Protein AF-A0A388QRW0-F1 (afdb_monomer)

Structure (mmCIF, N/CA/C/O backbone):
data_AF-A0A388QRW0-F1
#
_entry.id   AF-A0A388QRW0-F1
#
loop_
_atom_site.group_PDB
_atom_site.id
_atom_site.type_symbol
_atom_site.label_atom_id
_atom_site.label_alt_id
_atom_site.label_comp_id
_atom_site.label_asym_id
_atom_site.label_entity_id
_atom_site.label_seq_id
_atom_site.pdbx_PDB_ins_code
_atom_site.Cartn_x
_atom_site.Cartn_y
_atom_site.Cartn_z
_atom_site.occupancy
_atom_site.B_iso_or_equiv
_atom_site.auth_seq_id
_atom_site.auth_comp_id
_atom_site.auth_asym_id
_atom_site.auth_atom_id
_atom_site.pdbx_PDB_model_num
ATOM 1 N N . MET A 1 1 ? 39.003 22.926 -16.142 1.00 49.00 1 MET A N 1
ATOM 2 C CA . MET A 1 1 ? 38.381 21.720 -15.544 1.00 49.00 1 MET A CA 1
ATOM 3 C C . MET A 1 1 ? 37.553 22.018 -14.289 1.00 49.00 1 MET A C 1
ATOM 5 O O . MET A 1 1 ? 36.362 21.771 -14.342 1.00 49.00 1 MET A O 1
ATOM 9 N N . ARG A 1 2 ? 38.076 22.636 -13.212 1.00 42.91 2 ARG A N 1
ATOM 10 C CA . ARG A 1 2 ? 37.280 22.971 -11.997 1.00 42.91 2 ARG A CA 1
ATOM 11 C C . ARG A 1 2 ? 35.995 23.788 -12.247 1.00 42.91 2 ARG A C 1
ATOM 13 O O . ARG A 1 2 ? 34.966 23.466 -11.673 1.00 42.91 2 ARG A O 1
ATOM 20 N N . ARG A 1 3 ? 36.021 24.792 -13.137 1.00 41.53 3 ARG A N 1
ATOM 21 C CA . ARG A 1 3 ? 34.840 25.625 -13.466 1.00 41.53 3 ARG A CA 1
ATOM 22 C C . ARG A 1 3 ? 33.711 24.873 -14.195 1.00 41.53 3 ARG A C 1
ATOM 24 O O . ARG A 1 3 ? 32.561 25.237 -14.011 1.00 41.53 3 ARG A O 1
ATOM 31 N N . LEU A 1 4 ? 34.034 23.815 -14.949 1.00 40.72 4 LEU A N 1
ATOM 32 C CA . LEU A 1 4 ? 33.054 22.973 -15.654 1.00 40.72 4 LEU A CA 1
ATOM 33 C C . LEU A 1 4 ? 32.311 22.022 -14.702 1.00 40.72 4 LEU A C 1
ATOM 35 O O . LEU A 1 4 ? 31.132 21.749 -14.900 1.00 40.72 4 LEU A O 1
ATOM 39 N N . TYR A 1 5 ? 32.972 21.568 -13.631 1.00 40.47 5 TYR A N 1
ATOM 40 C CA . TYR A 1 5 ? 32.323 20.772 -12.588 1.00 40.47 5 TYR A CA 1
ATOM 41 C C . TYR A 1 5 ? 31.326 21.611 -11.778 1.00 40.47 5 TYR A C 1
ATOM 43 O O . TYR A 1 5 ? 30.196 21.180 -11.591 1.00 40.47 5 TYR A O 1
ATOM 51 N N . PHE A 1 6 ? 31.685 22.834 -11.366 1.00 44.69 6 PHE A N 1
ATOM 52 C CA . PHE A 1 6 ? 30.754 23.712 -10.640 1.00 44.69 6 PHE A CA 1
ATOM 53 C C . PHE A 1 6 ? 29.518 24.094 -11.470 1.00 44.69 6 PHE A C 1
ATOM 55 O O . PHE A 1 6 ? 28.422 24.150 -10.921 1.00 44.69 6 PHE A O 1
ATOM 62 N N . SER A 1 7 ? 29.662 24.293 -12.785 1.00 52.84 7 SER A N 1
ATOM 63 C CA . SER A 1 7 ? 28.519 24.554 -13.669 1.00 52.84 7 SER A CA 1
ATOM 64 C C . SER A 1 7 ? 27.641 23.321 -13.898 1.00 52.84 7 SER A C 1
ATOM 66 O O . SER A 1 7 ? 26.426 23.462 -13.969 1.00 52.84 7 SER A O 1
ATOM 68 N N . ALA A 1 8 ? 28.223 22.117 -13.974 1.00 51.38 8 ALA A N 1
ATOM 69 C CA . ALA A 1 8 ? 27.465 20.873 -14.135 1.00 51.38 8 ALA A CA 1
ATOM 70 C C . ALA A 1 8 ? 26.681 20.505 -12.864 1.00 51.38 8 ALA A C 1
ATOM 72 O O . ALA A 1 8 ? 25.503 20.172 -12.947 1.00 51.38 8 ALA A O 1
ATOM 73 N N . TRP A 1 9 ? 27.297 20.643 -11.684 1.00 49.28 9 TRP A N 1
ATOM 74 C CA . TRP A 1 9 ? 26.612 20.453 -10.401 1.00 49.28 9 TRP A CA 1
ATOM 75 C C . TRP A 1 9 ? 25.561 21.537 -10.147 1.00 49.28 9 TRP A C 1
ATOM 77 O O . TRP A 1 9 ? 24.469 21.221 -9.688 1.00 49.28 9 TRP A O 1
ATOM 87 N N . GLY A 1 10 ? 25.850 22.793 -10.505 1.00 56.34 10 GLY A N 1
ATOM 88 C CA . GLY A 1 10 ? 24.880 23.886 -10.439 1.00 56.34 10 GLY A CA 1
ATOM 89 C C . GLY A 1 10 ? 23.667 23.643 -11.338 1.00 56.34 10 GLY A C 1
ATOM 90 O O . GLY A 1 10 ? 22.543 23.787 -10.875 1.00 56.34 10 GLY A O 1
ATOM 91 N N . ALA A 1 11 ? 23.876 23.202 -12.582 1.00 57.00 11 ALA A N 1
ATOM 92 C CA . ALA A 1 11 ? 22.796 22.869 -13.511 1.00 57.00 11 ALA A CA 1
ATOM 93 C C . ALA A 1 11 ? 22.002 21.626 -13.077 1.00 57.00 11 ALA A C 1
ATOM 95 O O . ALA A 1 11 ? 20.780 21.630 -13.182 1.00 57.00 11 ALA A O 1
ATOM 96 N N . ALA A 1 12 ? 22.664 20.595 -12.542 1.00 56.94 12 ALA A N 1
ATOM 97 C CA . ALA A 1 12 ? 21.998 19.412 -12.000 1.00 56.94 12 ALA A CA 1
ATOM 98 C C . ALA A 1 12 ? 21.152 19.749 -10.761 1.00 56.94 12 ALA A C 1
ATOM 100 O O . ALA A 1 12 ? 20.010 19.314 -10.664 1.00 56.94 12 ALA A O 1
ATOM 101 N N . LEU A 1 13 ? 21.668 20.577 -9.847 1.00 62.38 13 LEU A N 1
ATOM 102 C CA . LEU A 1 13 ? 20.916 21.054 -8.684 1.00 62.38 13 LEU A CA 1
ATOM 103 C C . LEU A 1 13 ? 19.752 21.959 -9.091 1.00 62.38 13 LEU A C 1
ATOM 105 O O . LEU A 1 13 ? 18.672 21.828 -8.524 1.00 62.38 13 LEU A O 1
ATOM 109 N N . LEU A 1 14 ? 19.935 22.828 -10.091 1.00 53.97 14 LEU A N 1
ATOM 110 C CA . LEU A 1 14 ? 18.850 23.649 -10.630 1.00 53.97 14 LEU A CA 1
ATOM 111 C C . LEU A 1 14 ? 17.787 22.786 -11.320 1.00 53.97 14 LEU A C 1
ATOM 113 O O . LEU A 1 14 ? 16.604 23.040 -11.149 1.00 53.97 14 LEU A O 1
ATOM 117 N N . ALA A 1 15 ? 18.189 21.748 -12.057 1.00 57.22 15 ALA A N 1
ATOM 118 C CA . ALA A 1 15 ? 17.275 20.821 -12.717 1.00 57.22 15 ALA A CA 1
ATOM 119 C C . ALA A 1 15 ? 16.492 19.978 -11.703 1.00 57.22 15 ALA A C 1
ATOM 121 O O . ALA A 1 15 ? 15.280 19.849 -11.841 1.00 57.22 15 ALA A O 1
ATOM 122 N N . VAL A 1 16 ? 17.145 19.474 -10.650 1.00 60.38 16 VAL A N 1
ATOM 123 C CA . VAL A 1 16 ? 16.480 18.785 -9.530 1.00 60.38 16 VAL A CA 1
ATOM 124 C C . VAL A 1 16 ? 15.542 19.742 -8.792 1.00 60.38 16 VAL A C 1
ATOM 126 O O . VAL A 1 16 ? 14.400 19.386 -8.520 1.00 60.38 16 VAL A O 1
ATOM 129 N N . ALA A 1 17 ? 15.975 20.976 -8.524 1.00 57.72 17 ALA A N 1
ATOM 130 C CA . ALA A 1 17 ? 15.139 21.988 -7.887 1.00 57.72 17 ALA A CA 1
ATOM 131 C C . ALA A 1 17 ? 13.925 22.357 -8.756 1.00 57.72 17 ALA A C 1
ATOM 133 O O . ALA A 1 17 ? 12.811 22.367 -8.249 1.00 57.72 17 ALA A O 1
ATOM 134 N N . CYS A 1 18 ? 14.094 22.582 -10.062 1.00 54.00 18 CYS A N 1
ATOM 135 C CA . CYS A 1 18 ? 12.995 22.847 -10.995 1.00 54.00 18 CYS A CA 1
ATOM 136 C C . CYS A 1 18 ? 12.051 21.645 -11.139 1.00 54.00 18 CYS A C 1
ATOM 138 O O . CYS A 1 18 ? 10.836 21.832 -11.131 1.00 54.00 18 CYS A O 1
ATOM 140 N N . PHE A 1 19 ? 12.587 20.422 -11.211 1.00 57.78 19 PHE A N 1
ATOM 141 C CA . PHE A 1 19 ? 11.799 19.187 -11.251 1.00 57.78 19 PHE A CA 1
ATOM 142 C C . PHE A 1 19 ? 10.951 19.013 -9.981 1.00 57.78 19 PHE A C 1
ATOM 144 O O . PHE A 1 19 ? 9.794 18.605 -10.053 1.00 57.78 19 PHE A O 1
ATOM 151 N N . CYS A 1 20 ? 11.490 19.394 -8.821 1.00 59.12 20 CYS A N 1
ATOM 152 C CA . CYS A 1 20 ? 10.761 19.384 -7.556 1.00 59.12 20 CYS A CA 1
ATOM 153 C C . CYS A 1 20 ? 9.783 20.565 -7.394 1.00 59.12 20 CYS A C 1
ATOM 155 O O . CYS A 1 20 ? 8.763 20.392 -6.734 1.00 59.12 20 CYS A O 1
ATOM 157 N N . TYR A 1 21 ? 10.072 21.740 -7.970 1.00 53.03 21 TYR A N 1
ATOM 158 C CA . TYR A 1 21 ? 9.328 22.988 -7.726 1.00 53.03 21 TYR A CA 1
ATOM 159 C C . TYR A 1 21 ? 8.172 23.241 -8.712 1.00 53.03 21 TYR A C 1
ATOM 161 O O . TYR A 1 21 ? 7.218 23.925 -8.359 1.00 53.03 21 TYR A O 1
ATOM 169 N N . VAL A 1 22 ? 8.224 22.698 -9.935 1.00 56.53 22 VAL A N 1
ATOM 170 C CA . VAL A 1 22 ? 7.230 22.977 -11.003 1.00 56.53 22 VAL A CA 1
ATOM 171 C C . VAL A 1 22 ? 6.220 21.831 -11.189 1.00 56.53 22 VAL A C 1
ATOM 173 O O . VAL A 1 22 ? 5.381 21.860 -12.088 1.00 56.53 22 VAL A O 1
ATOM 176 N N . ARG A 1 23 ? 6.261 20.794 -10.347 1.00 74.38 23 ARG A N 1
ATOM 177 C CA . ARG A 1 23 ? 5.391 19.624 -10.519 1.00 74.38 23 ARG A CA 1
ATOM 178 C C . ARG A 1 23 ? 4.002 19.823 -9.892 1.00 74.38 23 ARG A C 1
ATOM 180 O O . ARG A 1 23 ? 3.907 20.372 -8.793 1.00 74.38 23 ARG A O 1
ATOM 187 N N . PRO A 1 24 ? 2.927 19.338 -10.539 1.00 78.31 24 PRO A N 1
ATOM 188 C CA . PRO A 1 24 ? 1.610 19.290 -9.917 1.00 78.31 24 PRO A CA 1
ATOM 189 C C . PRO A 1 24 ? 1.616 18.346 -8.706 1.00 78.31 24 PRO A C 1
ATOM 191 O O . PRO A 1 24 ? 2.367 17.367 -8.668 1.00 78.31 24 PRO A O 1
ATOM 194 N N . ALA A 1 25 ? 0.764 18.641 -7.720 1.00 84.56 25 ALA A N 1
ATOM 195 C CA . ALA A 1 25 ? 0.546 17.759 -6.579 1.00 84.56 25 ALA A CA 1
ATOM 196 C C . ALA A 1 25 ? 0.061 16.383 -7.059 1.00 84.56 25 ALA A C 1
ATOM 198 O O . ALA A 1 25 ? -0.777 16.287 -7.958 1.00 84.56 25 ALA A O 1
ATOM 199 N N . THR A 1 26 ? 0.585 15.320 -6.449 1.00 93.62 26 THR A N 1
ATOM 200 C CA . THR A 1 26 ? 0.200 13.933 -6.764 1.00 93.62 26 THR A CA 1
ATOM 201 C C . THR A 1 26 ? -0.723 13.329 -5.707 1.00 93.62 26 THR A C 1
ATOM 203 O O . THR A 1 26 ? -1.172 12.194 -5.850 1.00 93.62 26 THR A O 1
ATOM 206 N N . THR A 1 27 ? -1.020 14.112 -4.670 1.00 95.81 27 THR A N 1
ATOM 207 C CA . THR A 1 27 ? -1.884 13.796 -3.539 1.00 95.81 27 THR A CA 1
ATOM 208 C C . THR A 1 27 ? -2.751 15.011 -3.246 1.00 95.81 27 THR A C 1
ATOM 210 O O . THR A 1 27 ? -2.246 16.086 -2.919 1.00 95.81 27 THR A O 1
ATOM 213 N N . PHE A 1 28 ? -4.062 14.844 -3.358 1.00 96.00 28 PHE A N 1
ATOM 214 C CA . PHE A 1 28 ? -5.049 15.894 -3.147 1.00 96.00 28 PHE A CA 1
ATOM 215 C C . PHE A 1 28 ? -5.679 15.724 -1.774 1.00 96.00 28 PHE A C 1
ATOM 217 O O . PHE A 1 28 ? -6.225 14.666 -1.468 1.00 96.00 28 PHE A O 1
ATOM 224 N N . ARG A 1 29 ? -5.597 16.762 -0.944 1.00 95.12 29 ARG A N 1
ATOM 225 C CA . ARG A 1 29 ? -6.105 16.756 0.432 1.00 95.12 29 ARG A CA 1
ATOM 226 C C . ARG A 1 29 ? -7.343 17.650 0.553 1.00 95.12 29 ARG A C 1
ATOM 228 O O . ARG A 1 29 ? -7.467 18.599 -0.227 1.00 95.12 29 ARG A O 1
ATOM 235 N N . PRO A 1 30 ? -8.234 17.399 1.527 1.00 93.12 30 PRO A N 1
ATOM 236 C CA . PRO A 1 30 ? -9.210 18.390 1.960 1.00 93.12 30 PRO A CA 1
ATOM 237 C C . PRO A 1 30 ? -8.538 19.693 2.420 1.00 93.12 30 PRO A C 1
ATOM 239 O O . PRO A 1 30 ? -7.335 19.738 2.674 1.00 93.12 30 PRO A O 1
ATOM 242 N N . ALA A 1 31 ? -9.333 20.757 2.555 1.00 91.12 31 ALA A N 1
ATOM 243 C CA . ALA A 1 31 ? -8.846 22.043 3.059 1.00 91.12 31 ALA A CA 1
ATOM 244 C C . ALA A 1 31 ? -8.378 21.965 4.525 1.00 91.12 31 ALA A C 1
ATOM 246 O O . ALA A 1 31 ? -7.469 22.687 4.930 1.00 91.12 31 ALA A O 1
ATOM 247 N N . GLU A 1 32 ? -9.003 21.096 5.319 1.00 92.44 32 GLU A N 1
ATOM 248 C CA . GLU A 1 32 ? -8.612 20.846 6.701 1.00 92.44 32 GLU A CA 1
ATOM 249 C C . GLU A 1 32 ? -7.358 19.966 6.766 1.00 92.44 32 GLU A C 1
ATOM 251 O O . GLU A 1 32 ? -7.261 18.947 6.086 1.00 92.44 32 GLU A O 1
ATOM 256 N N . ARG A 1 33 ? -6.394 20.360 7.609 1.00 91.75 33 ARG A N 1
ATOM 257 C CA . ARG A 1 33 ? -5.100 19.671 7.750 1.00 91.75 33 ARG A CA 1
ATOM 258 C C . ARG A 1 33 ? -5.226 18.274 8.368 1.00 91.75 33 ARG A C 1
ATOM 260 O O . ARG A 1 33 ? -4.482 17.380 7.981 1.00 91.75 33 ARG A O 1
ATOM 267 N N . ALA A 1 34 ? -6.144 18.113 9.316 1.00 94.88 34 ALA A N 1
ATOM 268 C CA . ALA A 1 34 ? -6.423 16.870 10.028 1.00 94.88 34 ALA A CA 1
ATOM 269 C C . ALA A 1 34 ? -7.942 16.617 9.995 1.00 94.88 34 ALA A C 1
ATOM 271 O O . ALA A 1 34 ? -8.627 16.901 10.974 1.00 94.88 34 ALA A O 1
ATOM 272 N N . PRO A 1 35 ? -8.490 16.165 8.852 1.00 95.69 35 PRO A N 1
ATOM 273 C CA . PRO A 1 35 ? -9.934 16.127 8.626 1.00 95.69 35 PRO A CA 1
ATOM 274 C C . PRO A 1 35 ? -10.677 15.084 9.476 1.00 95.69 35 PRO A C 1
ATOM 276 O O . PRO A 1 35 ? -11.902 15.151 9.586 1.00 95.69 35 PRO A O 1
ATOM 279 N N . VAL A 1 36 ? -9.988 14.085 10.048 1.00 96.19 36 VAL A N 1
ATOM 280 C CA . VAL A 1 36 ? -10.651 13.065 10.878 1.00 96.19 36 VAL A CA 1
ATOM 281 C C . VAL A 1 36 ? -11.129 13.685 12.195 1.00 96.19 36 VAL A C 1
ATOM 283 O O . VAL A 1 36 ? -10.308 14.234 12.935 1.00 96.19 36 VAL A O 1
ATOM 286 N N . PRO A 1 37 ? -12.424 13.552 12.544 1.00 94.44 37 PRO A N 1
ATOM 287 C CA . PRO A 1 37 ? -12.963 14.103 13.781 1.00 94.44 37 PRO A CA 1
ATOM 288 C C . PRO A 1 37 ? -12.225 13.601 15.026 1.00 94.44 37 PRO A C 1
ATOM 290 O O . PRO A 1 37 ? -12.060 12.396 15.217 1.00 94.44 37 PRO A O 1
ATOM 293 N N . ALA A 1 38 ? -11.878 14.511 15.942 1.00 91.81 38 ALA A N 1
ATOM 294 C CA . ALA A 1 38 ? -11.182 14.174 17.190 1.00 91.81 38 ALA A CA 1
ATOM 295 C C . ALA A 1 38 ? -11.922 13.120 18.039 1.00 91.81 38 ALA A C 1
ATOM 297 O O . ALA A 1 38 ? -11.294 12.277 18.678 1.00 91.81 38 ALA A O 1
ATOM 298 N N . ALA A 1 39 ? -13.261 13.115 17.997 1.00 92.12 39 ALA A N 1
ATOM 299 C CA . ALA A 1 39 ? -14.092 12.121 18.679 1.00 92.12 39 ALA A CA 1
ATOM 300 C C . ALA A 1 39 ? -13.857 10.683 18.180 1.00 92.12 39 ALA A C 1
ATOM 302 O O . ALA A 1 39 ? -14.114 9.731 18.914 1.00 92.12 39 ALA A O 1
ATOM 303 N N . TRP A 1 40 ? -13.366 10.511 16.949 1.00 94.69 40 TRP A N 1
ATOM 304 C CA . TRP A 1 40 ? -13.029 9.198 16.405 1.00 94.69 40 TRP A CA 1
ATOM 305 C C . TRP A 1 40 ? -11.623 8.748 16.814 1.00 94.69 40 TRP A C 1
ATOM 307 O O . TRP A 1 40 ? -11.340 7.559 16.766 1.00 94.69 40 TRP A O 1
ATOM 317 N N . LEU A 1 41 ? -10.738 9.655 17.238 1.00 91.94 41 LEU A N 1
ATOM 318 C CA . LEU A 1 41 ? -9.346 9.323 17.562 1.00 91.94 41 LEU A CA 1
ATOM 319 C C . LEU A 1 41 ? -9.189 8.718 18.969 1.00 91.94 41 LEU A C 1
ATOM 321 O O . LEU A 1 41 ? -8.293 7.898 19.176 1.00 91.94 41 LEU A O 1
ATOM 325 N N . HIS A 1 42 ? -10.076 9.076 19.909 1.00 83.00 42 HIS A N 1
ATOM 326 C CA . HIS A 1 42 ? -10.018 8.672 21.324 1.00 83.00 42 HIS A CA 1
ATOM 327 C C . HIS A 1 42 ? -11.381 8.220 21.879 1.00 83.00 42 HIS A C 1
ATOM 329 O O . HIS A 1 42 ? -12.021 8.950 22.642 1.00 83.00 42 HIS A O 1
ATOM 335 N N . PRO A 1 43 ? -11.861 7.018 21.531 1.00 74.25 43 PRO A N 1
ATOM 336 C CA . PRO A 1 43 ? -13.098 6.491 22.096 1.00 74.25 43 PRO A CA 1
ATOM 337 C C . PRO A 1 43 ? -12.924 6.118 23.579 1.00 74.25 43 PRO A C 1
ATOM 339 O O . PRO A 1 43 ? -11.929 5.517 23.981 1.00 74.25 43 PRO A O 1
ATOM 342 N N . ALA A 1 44 ? -13.922 6.440 24.402 1.00 62.44 44 ALA A N 1
ATOM 343 C CA . ALA A 1 44 ? -13.907 6.201 25.844 1.00 62.44 44 ALA A CA 1
ATOM 344 C C . ALA A 1 44 ? -14.242 4.734 26.187 1.00 62.44 44 ALA A C 1
ATOM 346 O O . ALA A 1 44 ? -15.408 4.412 26.407 1.00 62.44 44 ALA A O 1
ATOM 347 N N . ALA A 1 45 ? -13.262 3.821 26.216 1.00 64.12 45 ALA A N 1
ATOM 348 C CA . ALA A 1 45 ? -13.473 2.466 26.745 1.00 64.12 45 ALA A CA 1
ATOM 349 C C . ALA A 1 45 ? -12.184 1.693 27.063 1.00 64.12 45 ALA A C 1
ATOM 351 O O . ALA A 1 45 ? -11.143 1.907 26.449 1.00 64.12 45 ALA A O 1
ATOM 352 N N . THR A 1 46 ? -12.304 0.722 27.973 1.00 69.88 46 THR A N 1
ATOM 353 C CA . THR A 1 46 ? -11.325 -0.349 28.215 1.00 69.88 46 THR A CA 1
ATOM 354 C C . THR A 1 46 ? -11.452 -1.444 27.153 1.00 69.88 46 THR A C 1
ATOM 356 O O . THR A 1 46 ? -12.566 -1.915 26.915 1.00 69.88 46 THR A O 1
ATOM 359 N N . GLY A 1 47 ? -10.337 -1.852 26.540 1.00 79.62 47 GLY A N 1
ATOM 360 C CA . GLY A 1 47 ? -10.310 -2.907 25.520 1.0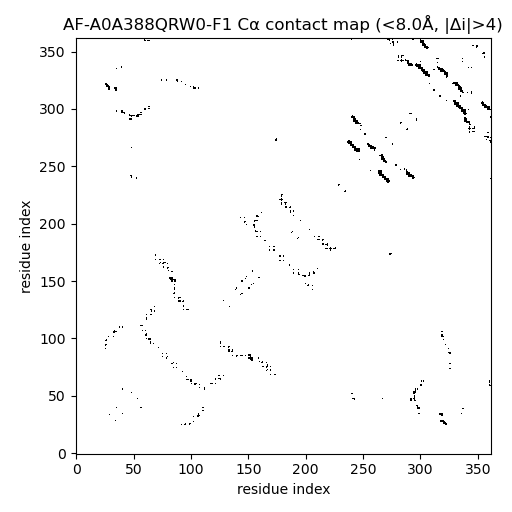0 79.62 47 GLY A CA 1
ATOM 361 C C . GLY A 1 47 ? -10.453 -4.327 26.086 1.00 79.62 47 GLY A C 1
ATOM 362 O O . GLY A 1 47 ? -10.070 -4.591 27.227 1.00 79.62 47 GLY A O 1
ATOM 363 N N . LEU A 1 48 ? -10.994 -5.243 25.281 1.00 90.25 48 LEU A N 1
ATOM 364 C CA . LEU A 1 48 ? -11.111 -6.684 25.567 1.00 90.25 48 LEU A CA 1
ATOM 365 C C . LEU A 1 48 ? -9.942 -7.507 25.003 1.00 90.25 48 LEU A C 1
ATOM 367 O O . LEU A 1 48 ? -9.778 -8.680 25.349 1.00 90.25 48 LEU A O 1
ATOM 371 N N . THR A 1 49 ? -9.164 -6.901 24.112 1.00 93.12 49 THR A N 1
ATOM 372 C CA . THR A 1 49 ? -8.012 -7.517 23.451 1.00 93.12 49 THR A CA 1
ATOM 373 C C . THR A 1 49 ? -6.858 -7.764 24.447 1.00 93.12 49 THR A C 1
ATOM 375 O O . THR A 1 49 ? -6.521 -6.849 25.201 1.00 93.12 49 THR A O 1
ATOM 378 N N . PRO A 1 50 ? -6.215 -8.953 24.456 1.00 92.62 50 PRO A N 1
ATOM 379 C CA . PRO A 1 50 ? -5.011 -9.221 25.251 1.00 92.62 50 PRO A CA 1
ATOM 380 C C . PRO A 1 50 ? -3.874 -8.241 24.945 1.00 92.62 50 PRO A C 1
ATOM 382 O O . PRO A 1 50 ? -3.676 -7.862 23.790 1.00 92.62 50 PRO A O 1
ATOM 385 N N . ALA A 1 51 ? -3.115 -7.850 25.972 1.00 91.19 51 ALA A N 1
ATOM 386 C CA . ALA A 1 51 ? -2.134 -6.764 25.898 1.00 91.19 51 ALA A CA 1
ATOM 387 C C . ALA A 1 51 ? -1.054 -6.987 24.824 1.00 91.19 51 ALA A C 1
ATOM 389 O O . ALA A 1 51 ? -0.649 -6.043 24.156 1.00 91.19 51 ALA A O 1
ATOM 390 N N . GLU A 1 52 ? -0.634 -8.233 24.617 1.00 90.88 52 GLU A N 1
ATOM 391 C CA . GLU A 1 52 ? 0.350 -8.647 23.615 1.00 90.88 52 GLU A CA 1
ATOM 392 C C . GLU A 1 52 ? -0.134 -8.500 22.162 1.00 90.88 52 GLU A C 1
ATOM 394 O O . GLU A 1 52 ? 0.682 -8.477 21.241 1.00 90.88 52 GLU A O 1
ATOM 399 N N . HIS A 1 53 ? -1.448 -8.380 21.952 1.00 91.75 53 HIS A N 1
ATOM 400 C CA . HIS A 1 53 ? -2.046 -8.124 20.645 1.00 91.75 53 HIS A CA 1
ATOM 401 C C . HIS A 1 53 ? -2.457 -6.661 20.457 1.00 91.75 53 HIS A C 1
ATOM 403 O O . HIS A 1 53 ? -2.764 -6.287 19.330 1.00 91.75 53 HIS A O 1
ATOM 409 N N . VAL A 1 54 ? -2.447 -5.828 21.503 1.00 92.38 54 VAL A N 1
ATOM 410 C CA . VAL A 1 54 ? -2.775 -4.399 21.388 1.00 92.38 54 VAL A CA 1
ATOM 411 C C . VAL A 1 54 ? -1.647 -3.663 20.666 1.00 92.38 54 VAL A C 1
ATOM 413 O O . VAL A 1 54 ? -0.474 -3.817 20.998 1.00 92.38 54 VAL A O 1
ATOM 416 N N . ARG A 1 55 ? -2.002 -2.811 19.705 1.00 91.06 55 ARG A N 1
ATOM 417 C CA . ARG A 1 55 ? -1.067 -1.861 19.083 1.00 91.06 55 ARG A CA 1
ATOM 418 C C . ARG A 1 55 ? -1.608 -0.448 19.202 1.00 91.06 55 ARG A C 1
ATOM 420 O O . ARG A 1 55 ? -2.775 -0.230 19.530 1.00 91.06 55 ARG A O 1
ATOM 427 N N . THR A 1 56 ? -0.740 0.515 18.945 1.00 91.88 56 THR A N 1
ATOM 428 C CA . THR A 1 56 ? -1.071 1.924 19.090 1.00 91.88 56 THR A CA 1
ATOM 429 C C . THR A 1 56 ? -1.973 2.402 17.937 1.00 91.88 56 THR A C 1
ATOM 431 O O . THR A 1 56 ? -1.780 1.990 16.794 1.00 91.88 56 THR A O 1
ATOM 434 N N . PRO A 1 57 ? -2.974 3.259 18.208 1.00 92.69 57 PRO A N 1
ATOM 435 C CA . PRO A 1 57 ? -3.976 3.680 17.219 1.00 92.69 57 PRO A CA 1
ATOM 436 C C . PRO A 1 57 ? -3.415 4.512 16.058 1.00 92.69 57 PRO A C 1
ATOM 438 O O . PRO A 1 57 ? -4.048 4.598 15.011 1.00 92.69 57 PRO A O 1
ATOM 441 N N . ASP A 1 58 ? -2.242 5.128 16.214 1.00 94.12 58 ASP A N 1
ATOM 442 C CA . ASP A 1 58 ? -1.548 5.849 15.143 1.00 94.12 58 ASP A CA 1
ATOM 443 C C . ASP A 1 58 ? -1.063 4.921 14.023 1.00 94.12 58 ASP A C 1
ATOM 445 O O . ASP A 1 58 ? -0.918 5.376 12.884 1.00 94.12 58 ASP A O 1
ATOM 449 N N . GLN A 1 59 ? -0.848 3.632 14.320 1.00 94.12 59 GLN A N 1
ATOM 450 C CA . GLN A 1 59 ? -0.336 2.679 13.338 1.00 94.12 59 GLN A CA 1
ATOM 451 C C . GLN A 1 59 ? -1.275 2.569 12.132 1.00 94.12 59 GLN A C 1
ATOM 453 O O . GLN A 1 59 ? -0.776 2.607 11.016 1.00 94.12 59 GLN A O 1
ATOM 458 N N . THR A 1 60 ? -2.607 2.653 12.298 1.00 96.12 60 THR A N 1
ATOM 459 C CA . THR A 1 60 ? -3.538 2.525 11.154 1.00 96.12 60 THR A CA 1
ATOM 460 C C . THR A 1 60 ? -3.254 3.570 10.069 1.00 96.12 60 THR A C 1
ATOM 462 O O . THR A 1 60 ? -3.407 3.318 8.874 1.00 96.12 60 THR A O 1
ATOM 465 N N . TYR A 1 61 ? -2.775 4.747 10.484 1.00 97.12 61 TYR A N 1
ATOM 466 C CA . TYR A 1 61 ? -2.374 5.830 9.598 1.00 97.12 61 TYR A CA 1
ATOM 467 C C . TYR A 1 61 ? -0.946 5.647 9.076 1.00 97.12 61 TYR A C 1
ATOM 469 O O . TYR A 1 61 ? -0.694 5.864 7.893 1.00 97.12 61 TYR A O 1
ATOM 477 N N . LEU A 1 62 ? -0.010 5.248 9.940 1.00 95.19 62 LEU A N 1
ATOM 478 C CA . LEU A 1 62 ? 1.402 5.043 9.600 1.00 95.19 62 LEU A CA 1
ATOM 479 C C . LEU A 1 62 ? 1.638 3.814 8.704 1.00 95.19 62 LEU A C 1
ATOM 481 O O . LEU A 1 62 ? 2.577 3.802 7.908 1.00 95.19 62 LEU A O 1
ATOM 485 N N . THR A 1 63 ? 0.765 2.814 8.752 1.00 93.62 63 THR A N 1
ATOM 486 C CA . THR A 1 63 ? 0.827 1.631 7.893 1.00 93.62 63 THR A CA 1
ATOM 487 C C . THR A 1 63 ? 0.465 1.966 6.440 1.00 93.62 63 THR A C 1
ATOM 489 O O . THR A 1 63 ? 0.953 1.296 5.536 1.00 93.62 63 THR A O 1
ATOM 492 N N . TYR A 1 64 ? -0.287 3.042 6.154 1.00 95.56 64 TYR A N 1
ATOM 493 C CA . TYR A 1 64 ? -0.533 3.474 4.765 1.00 95.56 64 TYR A CA 1
ATOM 494 C C . TYR A 1 64 ? 0.755 3.784 3.987 1.00 95.56 64 TYR A C 1
ATOM 496 O O . TYR A 1 64 ? 0.976 3.163 2.944 1.00 95.56 64 TYR A O 1
ATOM 504 N N . PRO A 1 65 ? 1.618 4.724 4.429 1.00 93.81 65 PRO A N 1
ATOM 505 C CA . PRO A 1 65 ? 2.845 5.023 3.701 1.00 93.81 65 PRO A CA 1
ATOM 506 C C . PRO A 1 65 ? 3.835 3.852 3.715 1.00 93.81 65 PRO A C 1
ATOM 508 O O . PRO A 1 65 ? 4.594 3.717 2.762 1.00 93.81 65 PRO A O 1
ATOM 511 N N . GLU A 1 66 ? 3.808 2.973 4.724 1.00 91.94 66 GLU A N 1
ATOM 512 C CA . GLU A 1 66 ? 4.542 1.701 4.665 1.00 91.94 66 GLU A CA 1
ATOM 513 C C . GLU A 1 66 ? 4.056 0.845 3.487 1.00 91.94 66 GLU A C 1
ATOM 515 O O . GLU A 1 66 ? 4.852 0.456 2.635 1.00 91.94 66 GLU A O 1
ATOM 520 N N . TRP A 1 67 ? 2.745 0.625 3.366 1.00 92.69 67 TRP A N 1
ATOM 521 C CA . TRP A 1 67 ? 2.131 -0.175 2.299 1.00 92.69 67 TRP A CA 1
ATOM 522 C C . TRP A 1 67 ? 2.303 0.394 0.896 1.00 92.69 67 TRP A C 1
ATOM 524 O O . TRP A 1 67 ? 2.007 -0.289 -0.086 1.00 92.69 67 TRP A O 1
ATOM 534 N N . PHE A 1 68 ? 2.862 1.594 0.754 1.00 87.88 68 PHE A N 1
ATOM 535 C CA . PHE A 1 68 ? 3.291 2.080 -0.548 1.00 87.88 68 PHE A CA 1
ATOM 536 C C . PHE A 1 68 ? 4.374 1.183 -1.183 1.00 87.88 68 PHE A C 1
ATOM 538 O O . PHE A 1 68 ? 4.447 1.093 -2.413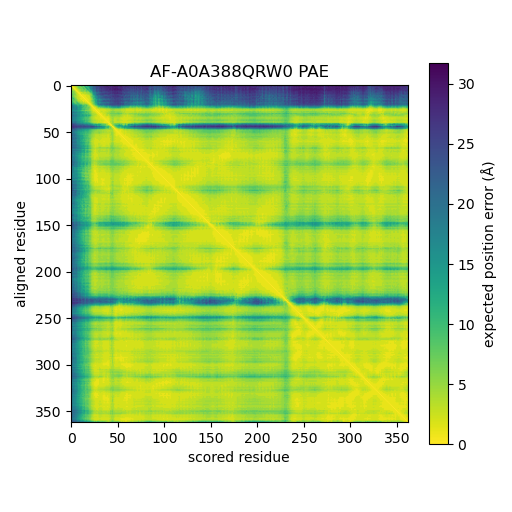 1.00 87.88 68 PHE A O 1
ATOM 545 N N . LEU A 1 69 ? 5.128 0.429 -0.363 1.00 89.00 69 LEU A N 1
ATOM 546 C CA . LEU A 1 69 ? 6.025 -0.648 -0.812 1.00 89.00 69 LEU A CA 1
ATOM 547 C C . LEU A 1 69 ? 5.290 -1.799 -1.522 1.00 89.00 69 LEU A C 1
ATOM 549 O O . LEU A 1 69 ? 5.925 -2.574 -2.233 1.00 89.00 69 LEU A O 1
ATOM 553 N N . VAL A 1 70 ? 3.968 -1.902 -1.349 1.00 93.56 70 VAL A N 1
ATOM 554 C CA . VAL A 1 70 ? 3.084 -2.853 -2.037 1.00 93.56 70 VAL A CA 1
ATOM 555 C C . VAL A 1 70 ? 2.303 -2.150 -3.149 1.00 93.56 70 VAL A C 1
ATOM 557 O O . VAL A 1 70 ? 2.323 -2.616 -4.286 1.00 93.56 70 VAL A O 1
ATOM 560 N N . PHE A 1 71 ? 1.664 -1.009 -2.867 1.00 93.31 71 PHE A N 1
ATOM 561 C CA . PHE A 1 71 ? 0.805 -0.306 -3.831 1.00 93.31 71 PHE A CA 1
ATOM 562 C C . PHE A 1 71 ? 1.551 0.134 -5.095 1.00 93.31 71 PHE A C 1
ATOM 564 O O . PHE A 1 71 ? 1.056 -0.070 -6.204 1.00 93.31 71 PHE A O 1
ATOM 571 N N . GLY A 1 72 ? 2.752 0.707 -4.949 1.00 93.31 72 GLY A N 1
ATOM 572 C CA . GLY A 1 72 ? 3.561 1.130 -6.093 1.00 93.31 72 GLY A CA 1
ATOM 573 C C . GLY A 1 72 ? 3.966 -0.052 -6.980 1.00 93.31 72 GLY A C 1
ATOM 574 O O . GLY A 1 72 ? 3.674 -0.042 -8.178 1.00 93.31 72 GLY A O 1
ATOM 575 N N . PRO A 1 73 ? 4.584 -1.104 -6.416 1.00 95.00 73 PRO A N 1
ATOM 576 C CA . PRO A 1 73 ? 4.912 -2.307 -7.172 1.00 95.00 73 PRO A CA 1
ATOM 577 C C . PRO A 1 73 ? 3.693 -3.061 -7.738 1.00 95.00 73 PRO A C 1
ATOM 579 O O . PRO A 1 73 ? 3.820 -3.676 -8.794 1.00 95.00 73 PRO A O 1
ATOM 582 N N . ALA A 1 74 ? 2.511 -2.985 -7.114 1.00 95.50 74 ALA A N 1
ATOM 583 C CA . ALA A 1 74 ? 1.284 -3.613 -7.619 1.00 95.50 74 ALA A CA 1
ATOM 584 C C . ALA A 1 74 ? 0.758 -2.906 -8.873 1.00 95.50 74 ALA A C 1
ATOM 586 O O . ALA A 1 74 ? 0.408 -3.557 -9.866 1.00 95.50 74 ALA A O 1
ATOM 587 N N . GLU A 1 75 ? 0.778 -1.572 -8.862 1.00 95.81 75 GLU A N 1
ATOM 588 C CA . GLU A 1 75 ? 0.481 -0.772 -10.048 1.00 95.81 75 GLU A CA 1
ATOM 589 C C . GLU A 1 75 ? 1.517 -1.028 -11.156 1.00 95.81 75 GLU A C 1
ATOM 591 O O . GLU A 1 75 ? 1.152 -1.235 -12.317 1.00 95.81 75 GLU A O 1
ATOM 596 N N . TYR A 1 76 ? 2.803 -1.108 -10.793 1.00 96.00 76 TYR A N 1
ATOM 597 C CA . TYR A 1 76 ? 3.886 -1.455 -11.716 1.00 96.00 76 TYR A CA 1
ATOM 598 C C . TYR A 1 76 ? 3.664 -2.821 -12.368 1.00 96.00 76 TYR A C 1
ATOM 600 O O . TYR A 1 76 ? 3.640 -2.914 -13.594 1.00 96.00 76 TYR A O 1
ATOM 608 N N . ALA A 1 77 ? 3.426 -3.870 -11.579 1.00 96.88 77 ALA A N 1
ATOM 609 C CA . ALA A 1 77 ? 3.175 -5.220 -12.077 1.00 96.88 77 ALA A CA 1
ATOM 610 C C . ALA A 1 77 ? 1.966 -5.273 -13.023 1.00 96.88 77 ALA A C 1
ATOM 612 O O . ALA A 1 77 ? 2.035 -5.893 -14.086 1.00 96.88 77 ALA A O 1
ATOM 613 N N . THR A 1 78 ? 0.887 -4.565 -12.681 1.00 95.69 78 THR A N 1
ATOM 614 C CA . THR A 1 78 ? -0.313 -4.471 -13.522 1.00 95.69 78 THR A CA 1
ATOM 615 C C . THR A 1 78 ? -0.008 -3.782 -14.850 1.00 95.69 78 THR A C 1
ATOM 617 O O . THR A 1 78 ? -0.348 -4.311 -15.910 1.00 95.69 78 THR A O 1
ATOM 620 N N . ALA A 1 79 ? 0.691 -2.645 -14.816 1.00 95.50 79 ALA A N 1
ATOM 621 C CA . ALA A 1 79 ? 1.106 -1.929 -16.016 1.00 95.50 79 ALA A CA 1
ATOM 622 C C . ALA A 1 79 ? 2.038 -2.768 -16.902 1.00 95.50 79 ALA A C 1
ATOM 624 O O . ALA A 1 79 ? 1.883 -2.755 -18.124 1.00 95.50 79 ALA A O 1
ATOM 625 N N . MET A 1 80 ? 2.957 -3.535 -16.308 1.00 95.31 80 MET A N 1
ATOM 626 C CA . MET A 1 80 ? 3.915 -4.356 -17.054 1.00 95.31 80 MET A CA 1
ATOM 627 C C . MET A 1 80 ? 3.268 -5.460 -17.901 1.00 95.31 80 MET A C 1
ATOM 629 O O . MET A 1 80 ? 3.894 -5.978 -18.822 1.00 95.31 80 MET A O 1
ATOM 633 N N . ARG A 1 81 ? 1.999 -5.807 -17.650 1.00 95.19 81 ARG A N 1
ATOM 634 C CA . ARG A 1 81 ? 1.265 -6.790 -18.466 1.00 95.19 81 ARG A CA 1
ATOM 635 C C . ARG A 1 81 ? 1.051 -6.329 -19.906 1.00 95.19 81 ARG A C 1
ATOM 637 O O . ARG A 1 81 ? 0.949 -7.166 -20.798 1.00 95.19 81 ARG A O 1
ATOM 644 N N . THR A 1 82 ? 0.947 -5.020 -20.128 1.00 94.75 82 THR A N 1
ATOM 645 C CA . THR A 1 82 ? 0.601 -4.452 -21.440 1.00 94.75 82 THR A CA 1
ATOM 646 C C . THR A 1 82 ? 1.612 -3.437 -21.950 1.00 94.75 82 THR A C 1
ATOM 648 O O . THR A 1 82 ? 1.537 -3.059 -23.116 1.00 94.75 82 THR A O 1
ATOM 651 N N . ARG A 1 83 ? 2.536 -2.975 -21.103 1.00 94.38 83 ARG A N 1
ATOM 652 C CA . ARG A 1 83 ? 3.576 -2.010 -21.472 1.00 94.38 83 ARG A CA 1
ATOM 653 C C . ARG A 1 83 ? 4.898 -2.284 -20.762 1.00 94.38 83 ARG A C 1
ATOM 655 O O . ARG A 1 83 ? 4.926 -3.045 -19.811 1.00 94.38 83 ARG A O 1
ATOM 662 N N . THR A 1 84 ? 5.989 -1.658 -21.187 1.00 93.50 84 THR A N 1
ATOM 663 C CA . THR A 1 84 ? 7.288 -1.717 -20.492 1.00 93.50 84 THR A CA 1
ATOM 664 C C . THR A 1 84 ? 7.491 -0.535 -19.539 1.00 93.50 84 THR A C 1
ATOM 666 O O . THR A 1 84 ? 6.750 0.456 -19.557 1.00 93.50 84 THR A O 1
ATOM 669 N N . ALA A 1 85 ? 8.527 -0.636 -18.701 1.00 91.81 85 ALA A N 1
ATOM 670 C CA . ALA A 1 85 ? 8.886 0.350 -17.682 1.00 91.81 85 ALA A CA 1
ATOM 671 C C . ALA A 1 85 ? 9.164 1.759 -18.239 1.00 91.81 85 ALA A C 1
ATOM 673 O O . ALA A 1 85 ? 8.995 2.734 -17.512 1.00 91.81 85 ALA A O 1
ATOM 674 N N . THR A 1 86 ? 9.498 1.887 -19.531 1.00 91.12 86 THR A N 1
ATOM 675 C CA . THR A 1 86 ? 9.785 3.170 -20.208 1.00 91.12 86 THR A CA 1
ATOM 676 C C . THR A 1 86 ? 8.600 4.137 -20.240 1.00 91.12 86 THR A C 1
ATOM 678 O O . THR A 1 86 ? 8.766 5.331 -20.499 1.00 91.12 86 THR A O 1
ATOM 681 N N . THR A 1 87 ? 7.393 3.636 -19.970 1.00 91.88 87 THR A N 1
ATOM 682 C CA . THR A 1 87 ? 6.153 4.426 -19.913 1.00 91.88 87 THR A CA 1
ATOM 683 C C . THR A 1 87 ? 5.510 4.436 -18.529 1.00 91.88 87 THR A C 1
ATOM 685 O O . THR A 1 87 ? 4.424 4.994 -18.364 1.00 91.88 87 THR A O 1
ATOM 688 N N . PHE A 1 88 ? 6.150 3.821 -17.530 1.00 94.88 88 PHE A N 1
ATOM 689 C CA . PHE A 1 88 ? 5.623 3.796 -16.174 1.00 94.88 88 PHE A CA 1
ATOM 690 C C . PHE A 1 88 ? 6.001 5.081 -15.412 1.00 94.88 88 PHE A C 1
ATOM 692 O O . PHE A 1 88 ? 7.165 5.489 -15.439 1.00 94.88 88 PHE A O 1
ATOM 699 N N . PRO A 1 89 ? 5.067 5.723 -14.689 1.00 94.00 89 PRO A N 1
ATOM 700 C CA . PRO A 1 89 ? 5.301 7.006 -14.028 1.00 94.00 89 PRO A CA 1
ATOM 701 C C . PRO A 1 89 ? 5.985 6.844 -12.661 1.00 94.00 89 PRO A C 1
ATOM 703 O O . PRO A 1 89 ? 5.449 7.205 -11.615 1.00 94.00 89 PRO A O 1
ATOM 706 N N . LEU A 1 90 ? 7.213 6.320 -12.671 1.00 93.50 90 LEU A N 1
ATOM 707 C CA . LEU A 1 90 ? 8.015 6.013 -11.477 1.00 93.50 90 LEU A CA 1
ATOM 708 C C . LEU A 1 90 ? 8.149 7.199 -10.510 1.00 93.50 90 LEU A C 1
ATOM 710 O O . LEU A 1 90 ? 8.050 7.035 -9.296 1.00 93.50 90 LEU A O 1
ATOM 714 N N . THR A 1 91 ? 8.350 8.407 -11.036 1.00 92.44 91 THR A N 1
ATOM 715 C CA . THR A 1 91 ? 8.539 9.610 -10.216 1.00 92.44 91 THR A CA 1
ATOM 716 C C . THR A 1 91 ? 7.256 10.037 -9.509 1.00 92.44 91 THR A C 1
ATOM 718 O O . THR A 1 91 ? 7.320 10.458 -8.358 1.00 92.44 91 THR A O 1
ATOM 721 N N . THR A 1 92 ? 6.086 9.853 -10.129 1.00 93.38 92 THR A N 1
ATOM 722 C CA . THR A 1 92 ? 4.790 10.089 -9.475 1.00 93.38 92 THR A CA 1
ATOM 723 C C . THR A 1 92 ? 4.643 9.235 -8.222 1.00 93.38 92 THR A C 1
ATOM 725 O O . THR A 1 92 ? 4.237 9.751 -7.185 1.00 93.38 92 THR A O 1
ATOM 728 N N . HIS A 1 93 ? 5.057 7.969 -8.277 1.00 93.94 93 HIS A N 1
ATOM 729 C CA . HIS A 1 93 ? 5.014 7.082 -7.117 1.00 93.94 93 HIS A CA 1
ATOM 730 C C . HIS A 1 93 ? 5.935 7.539 -5.979 1.00 93.94 93 HIS A C 1
ATOM 732 O O . HIS A 1 93 ? 5.516 7.541 -4.824 1.00 93.94 93 HIS A O 1
ATOM 738 N N . ILE A 1 94 ? 7.158 7.992 -6.287 1.00 93.56 94 ILE A N 1
ATOM 739 C CA . ILE A 1 94 ? 8.068 8.568 -5.277 1.00 93.56 94 ILE A CA 1
ATOM 740 C C . ILE A 1 94 ? 7.358 9.689 -4.516 1.00 93.56 94 ILE A C 1
ATOM 742 O O . ILE A 1 94 ? 7.384 9.750 -3.288 1.00 93.56 94 ILE A O 1
ATOM 746 N N . PHE A 1 95 ? 6.701 10.577 -5.252 1.00 94.31 95 PHE A N 1
ATOM 747 C CA . PHE A 1 95 ? 6.044 11.727 -4.664 1.00 94.31 95 PHE A CA 1
ATOM 748 C C . PHE A 1 95 ? 4.784 11.380 -3.882 1.00 94.31 95 PHE A C 1
ATOM 750 O O . PHE A 1 95 ? 4.606 11.902 -2.783 1.00 94.31 95 PHE A O 1
ATOM 757 N N . GLN A 1 96 ? 3.962 10.466 -4.389 1.00 96.06 96 GLN A N 1
ATOM 758 C CA . GLN A 1 96 ? 2.794 9.960 -3.674 1.00 96.06 96 GLN A CA 1
ATOM 759 C C . GLN A 1 96 ? 3.177 9.336 -2.327 1.00 96.06 96 GLN A C 1
ATOM 761 O O . GLN A 1 96 ? 2.497 9.588 -1.329 1.00 96.06 96 GLN A O 1
ATOM 766 N N . ALA A 1 97 ? 4.294 8.604 -2.259 1.00 95.00 97 ALA A N 1
ATOM 767 C CA . ALA A 1 97 ? 4.798 8.047 -1.005 1.00 95.00 97 ALA A CA 1
ATOM 768 C C . ALA A 1 97 ? 5.079 9.148 0.035 1.00 95.00 97 ALA A C 1
ATOM 770 O O . ALA A 1 97 ? 4.523 9.137 1.134 1.00 95.00 97 ALA A O 1
ATOM 771 N N . TRP A 1 98 ? 5.876 10.158 -0.326 1.00 96.25 98 TRP A N 1
ATOM 772 C CA . TRP A 1 98 ? 6.233 11.253 0.584 1.00 96.25 98 TRP A CA 1
ATOM 773 C C . TRP A 1 98 ? 5.054 12.167 0.934 1.00 96.25 98 TRP A C 1
ATOM 775 O O . TRP A 1 98 ? 4.901 12.569 2.087 1.00 96.25 98 TRP A O 1
ATOM 785 N N . GLU A 1 99 ? 4.205 12.489 -0.040 1.00 96.38 99 GLU A N 1
ATOM 786 C CA . GLU A 1 99 ? 3.035 13.344 0.167 1.00 96.38 99 GLU A CA 1
ATOM 787 C C . GLU A 1 99 ? 1.980 12.662 1.045 1.00 96.38 99 GLU A C 1
ATOM 789 O O . GLU A 1 99 ? 1.382 13.337 1.889 1.00 96.38 99 GLU A O 1
ATOM 794 N N . SER A 1 100 ? 1.783 11.345 0.904 1.00 96.69 100 SER A N 1
ATOM 795 C CA . SER A 1 100 ? 0.934 10.576 1.823 1.00 96.69 100 SER A CA 1
ATOM 796 C C . SER A 1 100 ? 1.534 10.485 3.223 1.00 96.69 100 SER A C 1
ATOM 798 O O . SER A 1 100 ? 0.805 10.686 4.189 1.00 96.69 100 SER A O 1
ATOM 800 N N . TYR A 1 101 ? 2.856 10.295 3.351 1.00 97.00 101 TYR A N 1
ATOM 801 C CA . TYR A 1 101 ? 3.531 10.273 4.652 1.00 97.00 101 TYR A CA 1
ATOM 802 C C . TYR A 1 101 ? 3.345 11.598 5.402 1.00 97.00 101 TYR A C 1
ATOM 804 O O . TYR A 1 101 ? 2.996 11.612 6.581 1.00 97.00 101 TYR A O 1
ATOM 812 N N . ALA A 1 102 ? 3.481 12.726 4.701 1.00 96.75 102 ALA A N 1
ATOM 813 C CA . ALA A 1 102 ? 3.180 14.029 5.277 1.00 96.75 102 ALA A CA 1
ATOM 814 C C . ALA A 1 102 ? 1.691 14.174 5.655 1.00 96.75 102 ALA A C 1
ATOM 816 O O . ALA A 1 102 ? 1.385 14.808 6.658 1.00 96.75 102 ALA A O 1
ATOM 817 N N . ALA A 1 103 ? 0.764 13.597 4.881 1.00 97.12 103 ALA A N 1
ATOM 818 C CA . ALA A 1 103 ? -0.677 13.720 5.128 1.00 97.12 103 ALA A CA 1
ATOM 819 C C . ALA A 1 103 ? -1.102 12.963 6.382 1.00 97.12 103 ALA A C 1
ATOM 821 O O . ALA A 1 103 ? -1.831 13.496 7.215 1.00 97.12 103 ALA A O 1
ATOM 822 N N . VAL A 1 104 ? -0.605 11.736 6.535 1.00 96.50 104 VAL A N 1
ATOM 823 C CA . VAL A 1 104 ? -0.866 10.943 7.736 1.00 96.50 104 VAL A CA 1
ATOM 824 C C . VAL A 1 104 ? -0.171 11.550 8.950 1.00 96.50 104 VAL A C 1
ATOM 826 O O . VAL A 1 104 ? -0.781 11.617 10.010 1.00 96.50 104 VAL A O 1
ATOM 829 N N . GLY A 1 105 ? 1.047 12.082 8.784 1.00 96.19 105 GLY A N 1
ATOM 830 C CA . GLY A 1 105 ? 1.769 12.797 9.836 1.00 96.19 105 GLY A CA 1
ATOM 831 C C . GLY A 1 105 ? 1.001 14.016 10.350 1.00 96.19 105 GLY A C 1
ATOM 832 O O . GLY A 1 105 ? 0.879 14.201 11.557 1.00 96.19 105 GLY A O 1
ATOM 833 N N . ASP A 1 106 ? 0.429 14.808 9.441 1.00 96.06 106 ASP A N 1
ATOM 834 C CA . ASP A 1 106 ? -0.432 15.943 9.780 1.00 96.06 106 ASP A CA 1
ATOM 835 C C . ASP A 1 106 ? -1.701 15.516 10.533 1.00 96.06 106 ASP A C 1
ATOM 837 O O . ASP A 1 106 ? -2.097 16.191 11.481 1.00 96.06 106 ASP A O 1
ATOM 841 N N . GLN A 1 107 ? -2.311 14.390 10.145 1.00 96.12 107 GLN A N 1
ATOM 842 C CA . GLN A 1 107 ? -3.513 13.862 10.793 1.00 96.12 107 GLN A CA 1
ATOM 843 C C . GLN A 1 107 ? -3.255 13.382 12.228 1.00 96.12 107 GLN A C 1
ATOM 845 O O . GLN A 1 107 ? -4.106 13.565 13.099 1.00 96.12 107 GLN A O 1
ATOM 850 N N . ILE A 1 108 ? -2.114 12.739 12.481 1.00 94.88 108 ILE A N 1
ATOM 851 C CA . ILE A 1 108 ? -1.811 12.158 13.799 1.00 94.88 108 ILE A CA 1
ATOM 852 C C . ILE A 1 108 ? -1.084 13.125 14.741 1.00 94.88 108 ILE A C 1
ATOM 854 O O . ILE A 1 108 ? -0.987 12.856 15.941 1.00 94.88 108 ILE A O 1
ATOM 858 N N . ALA A 1 109 ? -0.564 14.242 14.224 1.00 93.88 109 ALA A N 1
ATOM 859 C CA . ALA A 1 109 ? 0.194 15.212 15.004 1.00 93.88 109 ALA A CA 1
ATOM 860 C C . ALA A 1 109 ? -0.631 15.762 16.179 1.00 93.88 109 ALA A C 1
ATOM 862 O O . ALA A 1 109 ? -1.655 16.415 15.997 1.00 93.88 109 ALA A O 1
ATOM 863 N N . GLY A 1 110 ? -0.161 15.508 17.403 1.00 91.25 110 GLY A N 1
ATOM 864 C CA . GLY A 1 110 ? -0.827 15.942 18.635 1.00 91.25 110 GLY A CA 1
ATOM 865 C C . GLY A 1 110 ? -2.034 15.093 19.051 1.00 91.25 110 GLY A C 1
ATOM 866 O O . GLY A 1 110 ? -2.513 15.270 20.167 1.00 91.25 110 GLY A O 1
ATOM 867 N N . ALA A 1 111 ? -2.490 14.160 18.209 1.00 92.00 111 ALA A N 1
ATOM 868 C CA . ALA A 1 111 ? -3.522 13.191 18.570 1.00 92.00 111 ALA A CA 1
ATOM 869 C C . ALA A 1 111 ? -2.930 11.999 19.336 1.00 92.00 111 ALA A C 1
ATOM 871 O O . ALA A 1 111 ? -3.506 11.540 20.312 1.00 92.00 111 ALA A O 1
ATOM 872 N N . TYR A 1 112 ? -1.750 11.514 18.945 1.00 92.31 112 TYR A N 1
ATOM 873 C CA . TYR A 1 112 ? -1.141 10.323 19.547 1.00 92.31 112 TYR A CA 1
ATOM 874 C C . TYR A 1 112 ? 0.265 10.599 20.103 1.00 92.31 112 TYR A C 1
ATOM 876 O O . TYR A 1 112 ? 0.920 11.551 19.664 1.00 92.31 112 TYR A O 1
ATOM 884 N N . PRO A 1 113 ? 0.752 9.790 21.070 1.00 91.69 113 PRO A N 1
ATOM 885 C CA . PRO A 1 113 ? 2.149 9.835 21.492 1.00 91.69 113 PRO A CA 1
ATOM 886 C C . PRO A 1 113 ? 3.109 9.649 20.303 1.00 91.69 113 PRO A C 1
ATOM 888 O O . PRO A 1 113 ? 2.772 8.923 19.366 1.00 91.69 113 PRO A O 1
ATOM 891 N N . PRO A 1 114 ? 4.309 10.259 20.328 1.00 89.00 114 PRO A N 1
ATOM 892 C CA . PRO A 1 114 ? 5.294 10.072 19.269 1.00 89.00 114 PRO A CA 1
ATOM 893 C C . PRO A 1 114 ? 5.679 8.600 19.087 1.00 89.00 114 PRO A C 1
ATOM 895 O O . PRO A 1 114 ? 6.009 7.911 20.051 1.00 89.00 114 PRO A O 1
ATOM 898 N N . ASN A 1 115 ? 5.681 8.148 17.835 1.00 90.12 115 ASN A N 1
ATOM 899 C CA . ASN A 1 115 ? 6.082 6.802 17.436 1.00 90.12 115 ASN A CA 1
ATOM 900 C C . ASN A 1 115 ? 7.322 6.875 16.530 1.00 90.12 115 ASN A C 1
ATOM 902 O O . ASN A 1 115 ? 7.251 6.702 15.308 1.00 90.12 115 ASN A O 1
ATOM 906 N N . ASP A 1 116 ? 8.457 7.246 17.124 1.00 89.12 116 ASP A N 1
ATOM 907 C CA . ASP A 1 116 ? 9.690 7.571 16.392 1.00 89.12 116 ASP A CA 1
ATOM 908 C C . ASP A 1 116 ? 10.286 6.362 15.662 1.00 89.12 116 ASP A C 1
ATOM 910 O O . ASP A 1 116 ? 10.846 6.509 14.572 1.00 89.12 116 ASP A O 1
ATOM 914 N N . GLU A 1 117 ? 10.135 5.165 16.227 1.00 85.75 117 GLU A N 1
ATOM 915 C CA . GLU A 1 117 ? 10.602 3.912 15.630 1.00 85.75 117 GLU A CA 1
ATOM 916 C C . GLU A 1 117 ? 9.885 3.634 14.303 1.00 85.75 117 GLU A C 1
ATOM 918 O O . GLU A 1 117 ? 10.530 3.501 13.258 1.00 85.75 117 GLU A O 1
ATOM 923 N N . TYR A 1 118 ? 8.549 3.660 14.312 1.00 88.31 118 TYR A N 1
ATOM 924 C CA . TYR A 1 118 ? 7.736 3.426 13.117 1.00 88.31 118 TYR A CA 1
ATOM 925 C C . TYR A 1 118 ? 7.940 4.535 12.073 1.00 88.31 118 TYR A C 1
ATOM 927 O O . TYR A 1 118 ? 8.085 4.270 10.878 1.00 88.31 118 TYR A O 1
ATOM 935 N N . ASN A 1 119 ? 8.048 5.793 12.513 1.00 91.31 119 ASN A N 1
ATOM 936 C CA . ASN A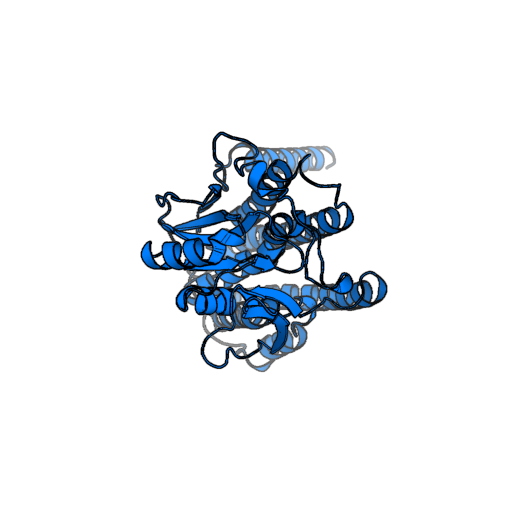 1 119 ? 8.372 6.910 11.623 1.00 91.31 119 ASN A CA 1
ATOM 937 C C . ASN A 1 119 ? 9.754 6.756 10.972 1.00 91.31 119 ASN A C 1
ATOM 939 O O . ASN A 1 119 ? 9.917 7.061 9.789 1.00 91.31 119 ASN A O 1
ATOM 943 N N . THR A 1 120 ? 10.750 6.272 11.716 1.00 89.50 120 THR A N 1
ATOM 944 C CA . THR A 1 120 ? 12.087 5.992 11.179 1.00 89.50 120 THR A CA 1
ATOM 945 C C . THR A 1 120 ? 12.025 4.885 10.132 1.00 89.50 120 THR A C 1
ATOM 947 O O . THR A 1 120 ? 12.589 5.052 9.049 1.00 89.50 120 THR A O 1
ATOM 950 N N . MET A 1 121 ? 11.283 3.807 10.403 1.00 87.69 121 MET A N 1
ATOM 951 C CA . MET A 1 121 ? 11.055 2.724 9.444 1.00 87.69 121 MET A CA 1
ATOM 952 C C . MET A 1 121 ? 10.442 3.244 8.134 1.00 87.69 121 MET A C 1
ATOM 954 O O . MET A 1 121 ? 10.998 3.000 7.062 1.00 87.69 121 MET A O 1
ATOM 958 N N . ILE A 1 122 ? 9.362 4.033 8.199 1.00 90.88 122 ILE A N 1
ATOM 959 C CA . ILE A 1 122 ? 8.726 4.616 7.004 1.00 90.88 122 ILE A CA 1
ATOM 960 C C . ILE A 1 122 ? 9.703 5.504 6.230 1.00 90.88 122 ILE A C 1
ATOM 962 O O . ILE A 1 122 ? 9.767 5.433 5.004 1.00 90.88 122 ILE A O 1
ATOM 966 N N . ARG A 1 123 ? 10.507 6.328 6.915 1.00 91.00 123 ARG A N 1
ATOM 967 C CA . ARG A 1 123 ? 11.508 7.179 6.248 1.00 91.00 123 ARG A CA 1
ATOM 968 C C . ARG A 1 123 ? 12.561 6.354 5.517 1.00 91.00 123 ARG A C 1
ATOM 970 O O . ARG A 1 123 ? 12.944 6.730 4.409 1.00 91.00 123 ARG A O 1
ATOM 977 N N . VAL A 1 124 ? 13.009 5.242 6.101 1.00 88.38 124 VAL A N 1
ATOM 978 C CA . VAL A 1 124 ? 13.933 4.306 5.444 1.00 88.38 124 VAL A CA 1
ATOM 979 C C . VAL A 1 124 ? 13.279 3.692 4.204 1.00 88.38 124 VAL A C 1
ATOM 981 O O . VAL A 1 124 ? 13.897 3.714 3.142 1.00 88.38 124 VAL A O 1
ATOM 984 N N . ILE A 1 125 ? 12.026 3.234 4.307 1.00 87.19 125 ILE A N 1
ATOM 985 C CA . ILE A 1 125 ? 11.253 2.661 3.189 1.00 87.19 125 ILE A CA 1
ATOM 986 C C . ILE A 1 125 ? 11.048 3.681 2.061 1.00 87.19 125 ILE A C 1
ATOM 988 O O . ILE A 1 125 ? 11.319 3.390 0.895 1.00 87.19 125 ILE A O 1
ATOM 992 N N . ASN A 1 126 ? 10.613 4.900 2.379 1.00 91.31 126 ASN A N 1
ATOM 993 C CA . ASN A 1 126 ? 10.395 5.941 1.376 1.00 91.31 126 ASN A CA 1
ATOM 994 C C . ASN A 1 126 ? 11.711 6.370 0.719 1.00 91.31 126 ASN A C 1
ATOM 996 O O . ASN A 1 126 ? 11.755 6.610 -0.490 1.00 91.31 126 ASN A O 1
ATOM 1000 N N . THR A 1 127 ? 12.802 6.434 1.485 1.00 88.88 127 THR A N 1
ATOM 1001 C CA . THR A 1 127 ? 14.130 6.759 0.952 1.00 88.88 127 THR A CA 1
ATOM 1002 C C . THR A 1 127 ? 14.634 5.656 0.025 1.00 88.88 127 THR A C 1
ATOM 1004 O O . THR A 1 127 ? 15.055 5.958 -1.091 1.00 88.88 127 THR A O 1
ATOM 1007 N N . SER A 1 128 ? 14.549 4.384 0.426 1.00 88.44 128 SER A N 1
ATOM 1008 C CA . SER A 1 128 ? 14.965 3.260 -0.423 1.00 88.44 128 SER A CA 1
ATOM 1009 C C . SER A 1 128 ? 14.122 3.173 -1.698 1.00 88.44 128 SER A C 1
ATOM 1011 O O . SER A 1 128 ? 14.683 3.033 -2.784 1.00 88.44 128 SER A O 1
ATOM 1013 N N . SER A 1 129 ? 12.808 3.391 -1.595 1.00 89.56 129 SER A N 1
ATOM 1014 C CA . SER A 1 129 ? 11.897 3.471 -2.745 1.00 89.56 129 SER A CA 1
ATOM 1015 C C . SER A 1 129 ? 12.235 4.646 -3.668 1.00 89.56 129 SER A C 1
ATOM 1017 O O . SER A 1 129 ? 12.199 4.503 -4.888 1.00 89.56 129 SER A O 1
ATOM 1019 N N . THR A 1 130 ? 12.634 5.795 -3.107 1.00 93.06 130 THR A N 1
ATOM 1020 C CA . THR A 1 130 ? 13.102 6.960 -3.878 1.00 93.06 130 THR A CA 1
ATOM 1021 C C . THR A 1 130 ? 14.358 6.626 -4.678 1.00 93.06 130 THR A C 1
ATOM 1023 O O . THR A 1 130 ? 14.434 6.961 -5.860 1.00 93.06 130 THR A O 1
ATOM 1026 N N . PHE A 1 131 ? 15.329 5.941 -4.067 1.00 90.81 131 PHE A N 1
ATOM 1027 C CA . PHE A 1 131 ? 16.527 5.487 -4.774 1.00 90.81 131 PHE A CA 1
ATOM 1028 C C . PHE A 1 131 ? 16.190 4.462 -5.858 1.00 90.81 131 PHE A C 1
ATOM 1030 O O . PHE A 1 131 ? 16.639 4.626 -6.991 1.00 90.81 131 PHE A O 1
ATOM 1037 N N . GLU A 1 132 ? 15.384 3.442 -5.547 1.00 91.31 132 GLU A N 1
ATOM 1038 C CA . GLU A 1 132 ? 14.997 2.416 -6.519 1.00 91.31 132 GLU A CA 1
ATOM 1039 C C . GLU A 1 132 ? 14.273 3.042 -7.716 1.00 91.31 132 GLU A C 1
ATOM 1041 O O . GLU A 1 132 ? 14.732 2.925 -8.852 1.00 91.31 132 GLU A O 1
ATOM 1046 N N . PHE A 1 133 ? 13.161 3.739 -7.479 1.00 93.56 133 PHE A N 1
ATOM 1047 C CA . PHE A 1 133 ? 12.350 4.292 -8.561 1.00 93.56 133 PHE A CA 1
ATOM 1048 C C . PHE A 1 133 ? 13.048 5.454 -9.265 1.00 93.56 133 PHE A C 1
ATOM 1050 O O . PHE A 1 133 ? 12.852 5.624 -10.463 1.00 93.56 133 PHE A O 1
ATOM 1057 N N . GLY A 1 134 ? 13.900 6.215 -8.573 1.00 94.00 134 GLY A N 1
ATOM 1058 C CA . GLY A 1 134 ? 14.694 7.286 -9.173 1.00 94.00 134 GLY A CA 1
ATOM 1059 C C . GLY A 1 134 ? 15.762 6.752 -10.128 1.00 94.00 134 GLY A C 1
ATOM 1060 O O . GLY A 1 134 ? 15.881 7.246 -11.250 1.00 94.00 134 GLY A O 1
ATOM 1061 N N . LEU A 1 135 ? 16.493 5.705 -9.724 1.00 92.56 135 LEU A N 1
ATOM 1062 C CA . LEU A 1 135 ? 17.460 5.027 -10.593 1.00 92.56 135 LEU A CA 1
ATOM 1063 C C . LEU A 1 135 ? 16.765 4.384 -11.791 1.00 92.56 135 LEU A C 1
ATOM 1065 O O . LEU A 1 135 ? 17.224 4.563 -12.917 1.00 92.56 135 LEU A O 1
ATOM 1069 N N . LYS A 1 136 ? 15.639 3.695 -11.563 1.00 94.88 136 LYS A N 1
ATOM 1070 C CA . LYS A 1 136 ? 14.823 3.139 -12.646 1.00 94.88 136 LYS A CA 1
ATOM 1071 C C . LYS A 1 136 ? 14.350 4.244 -13.593 1.00 94.88 136 LYS A C 1
ATOM 1073 O O . LYS A 1 136 ? 14.538 4.112 -14.792 1.00 94.88 136 LYS A O 1
ATOM 1078 N N . ALA A 1 137 ? 13.830 5.360 -13.082 1.00 93.69 137 ALA A N 1
ATOM 1079 C CA . ALA A 1 137 ? 13.332 6.457 -13.910 1.00 93.69 137 ALA A CA 1
ATOM 1080 C C . ALA A 1 137 ? 14.440 7.057 -14.779 1.00 93.69 137 ALA A C 1
ATOM 1082 O O . ALA A 1 137 ? 14.267 7.185 -15.987 1.00 93.69 137 ALA A O 1
ATOM 1083 N N . GLY A 1 138 ? 15.598 7.366 -14.187 1.00 92.88 138 GLY A N 1
ATOM 1084 C CA . GLY A 1 138 ? 16.743 7.887 -14.933 1.00 92.88 138 GLY A CA 1
ATOM 1085 C C . GLY A 1 138 ? 17.286 6.887 -15.957 1.00 92.88 138 GLY A C 1
ATOM 1086 O O . GLY A 1 138 ? 17.637 7.274 -17.070 1.00 92.88 138 GLY A O 1
ATOM 1087 N N . TYR A 1 139 ? 17.324 5.599 -15.606 1.00 94.31 139 TYR A N 1
ATOM 1088 C CA . TYR A 1 139 ? 17.775 4.548 -16.513 1.00 94.31 139 TYR A CA 1
ATOM 1089 C C . TYR A 1 139 ? 16.818 4.364 -17.693 1.00 94.31 139 TYR A C 1
ATOM 1091 O O . TYR A 1 139 ? 17.263 4.343 -18.840 1.00 94.31 139 TYR A O 1
ATOM 1099 N N . GLU A 1 140 ? 15.515 4.272 -17.427 1.00 94.06 140 GLU A N 1
ATOM 1100 C CA . GLU A 1 140 ? 14.500 4.095 -18.462 1.00 94.06 140 GLU A CA 1
ATOM 1101 C C . GLU A 1 140 ? 14.411 5.307 -19.391 1.00 94.06 140 GLU A C 1
ATOM 1103 O O . GLU A 1 140 ? 14.275 5.126 -20.598 1.00 94.06 140 GLU A O 1
ATOM 1108 N N . GLU A 1 141 ? 14.554 6.527 -18.866 1.00 90.38 141 GLU A N 1
ATOM 1109 C CA . GLU A 1 141 ? 14.502 7.760 -19.661 1.00 90.38 141 GLU A CA 1
ATOM 1110 C C . GLU A 1 141 ? 15.688 7.890 -20.629 1.00 90.38 141 GLU A C 1
ATOM 1112 O O . GLU A 1 141 ? 15.550 8.478 -21.701 1.00 90.38 141 GLU A O 1
ATOM 1117 N N . VAL A 1 142 ? 16.846 7.320 -20.278 1.00 90.81 142 VAL A N 1
ATOM 1118 C CA . VAL A 1 142 ? 18.072 7.411 -21.083 1.00 90.81 142 VAL A CA 1
ATOM 1119 C C . VAL A 1 142 ? 18.325 6.119 -21.855 1.00 90.81 142 VAL A C 1
ATOM 1121 O O . VAL A 1 142 ? 18.191 6.079 -23.073 1.00 90.81 142 VAL A O 1
ATOM 1124 N N . ILE A 1 143 ? 18.707 5.049 -21.160 1.00 92.06 143 ILE A N 1
ATOM 1125 C CA . ILE A 1 143 ? 19.139 3.790 -21.780 1.00 92.06 143 ILE A CA 1
ATOM 1126 C C . ILE A 1 143 ? 17.934 2.969 -22.240 1.00 92.06 143 ILE A C 1
ATOM 1128 O O . ILE A 1 143 ? 17.942 2.427 -23.350 1.00 92.06 143 ILE A O 1
ATOM 1132 N N . GLY A 1 144 ? 16.875 2.942 -21.426 1.00 88.75 144 GLY A N 1
ATOM 1133 C CA . GLY A 1 144 ? 15.633 2.256 -21.765 1.00 88.75 144 GLY A CA 1
ATOM 1134 C C . GLY A 1 144 ? 15.049 2.785 -23.070 1.00 88.75 144 GLY A C 1
ATOM 1135 O O . GLY A 1 144 ? 14.850 2.002 -23.992 1.00 88.75 144 GLY A O 1
ATOM 1136 N N . ARG A 1 145 ? 14.880 4.109 -23.204 1.00 88.25 145 ARG A N 1
ATOM 1137 C CA . ARG A 1 145 ? 14.374 4.750 -24.434 1.00 88.25 145 ARG A CA 1
ATOM 1138 C C . ARG A 1 145 ? 15.251 4.520 -25.663 1.00 88.25 145 ARG A C 1
ATOM 1140 O O . ARG A 1 145 ? 14.709 4.361 -26.750 1.00 88.25 145 ARG A O 1
ATOM 1147 N N . LEU A 1 146 ? 16.579 4.501 -25.517 1.00 90.94 146 LEU A N 1
ATOM 1148 C CA . LEU A 1 146 ? 17.495 4.273 -26.646 1.00 90.94 146 LEU A CA 1
ATOM 1149 C C . LEU A 1 146 ? 17.395 2.856 -27.220 1.00 90.94 146 LEU A C 1
ATOM 1151 O O . LEU A 1 146 ? 17.682 2.648 -28.397 1.00 90.94 146 LEU A O 1
ATOM 1155 N N . THR A 1 147 ? 17.029 1.886 -26.384 1.00 90.81 147 THR A N 1
ATOM 1156 C CA . THR A 1 147 ? 16.891 0.480 -26.788 1.00 90.81 147 THR A CA 1
ATOM 1157 C C . THR A 1 147 ? 15.443 0.055 -27.004 1.00 90.81 147 THR A C 1
ATOM 1159 O O . THR A 1 147 ? 15.211 -1.048 -27.501 1.00 90.81 147 THR A O 1
ATOM 1162 N N . ASP A 1 148 ? 14.480 0.905 -26.646 1.00 87.12 148 ASP A N 1
ATOM 1163 C CA . ASP A 1 148 ? 13.057 0.652 -26.831 1.00 87.12 148 ASP A CA 1
ATOM 1164 C C . ASP A 1 148 ? 12.715 0.555 -28.325 1.00 87.12 148 ASP A C 1
ATOM 1166 O O . ASP A 1 148 ? 13.297 1.233 -29.174 1.00 87.12 148 ASP A O 1
ATOM 1170 N N . VAL A 1 149 ? 11.751 -0.297 -28.658 1.00 87.75 149 VAL A N 1
ATOM 1171 C CA . VAL A 1 149 ? 11.308 -0.504 -30.051 1.00 87.75 149 VAL A CA 1
ATOM 1172 C C . VAL A 1 149 ? 10.103 0.369 -30.406 1.00 87.75 149 VAL A C 1
ATOM 1174 O O . VAL A 1 149 ? 9.688 0.435 -31.561 1.00 87.75 149 VAL A O 1
ATOM 1177 N N . GLY A 1 150 ? 9.533 1.022 -29.397 1.00 87.75 150 GLY A N 1
ATOM 1178 C CA . GLY A 1 150 ? 8.372 1.896 -29.462 1.00 87.75 150 GLY A CA 1
ATOM 1179 C C . GLY A 1 150 ? 7.831 2.080 -28.051 1.00 87.75 150 GLY A C 1
ATOM 1180 O O . GLY A 1 150 ? 7.886 1.142 -27.265 1.00 87.75 150 GLY A O 1
ATOM 1181 N N . ALA A 1 151 ? 7.305 3.259 -27.721 1.00 85.19 151 ALA A N 1
ATOM 1182 C CA . ALA A 1 151 ? 6.949 3.614 -26.346 1.00 85.19 151 ALA A CA 1
ATOM 1183 C C . ALA A 1 151 ? 6.130 2.519 -25.638 1.00 85.19 151 ALA A C 1
ATOM 1185 O O . ALA A 1 151 ? 4.980 2.255 -25.993 1.00 85.19 151 ALA A O 1
ATOM 1186 N N . GLY A 1 152 ? 6.736 1.889 -24.629 1.00 84.88 152 GLY A N 1
ATOM 1187 C CA . GLY A 1 152 ? 6.076 0.877 -23.812 1.00 84.88 152 GLY A CA 1
ATOM 1188 C C . GLY A 1 152 ? 5.901 -0.476 -24.503 1.00 84.88 152 GLY A C 1
ATOM 1189 O O . GLY A 1 152 ? 5.169 -1.308 -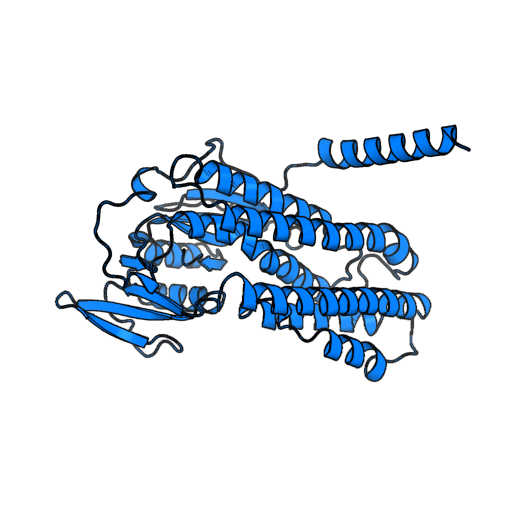23.987 1.00 84.88 152 GLY A O 1
ATOM 1190 N N . THR A 1 153 ? 6.519 -0.738 -25.651 1.00 93.19 153 THR A N 1
ATOM 1191 C CA . THR A 1 153 ? 6.252 -1.961 -26.423 1.00 93.19 153 THR A CA 1
ATOM 1192 C C . THR A 1 153 ? 6.943 -3.172 -25.802 1.00 93.19 153 THR A C 1
ATOM 1194 O O . THR A 1 153 ? 8.160 -3.190 -25.638 1.00 93.19 153 THR A O 1
ATOM 1197 N N . ILE A 1 154 ? 6.179 -4.226 -25.504 1.00 93.81 154 ILE A N 1
ATOM 1198 C CA . ILE A 1 154 ? 6.728 -5.516 -25.061 1.00 93.81 154 ILE A CA 1
ATOM 1199 C C . ILE A 1 154 ? 7.274 -6.252 -26.288 1.00 93.81 154 ILE A C 1
ATOM 1201 O O . ILE A 1 154 ? 6.520 -6.864 -27.046 1.00 93.81 154 ILE A O 1
ATOM 1205 N N . ALA A 1 155 ? 8.588 -6.175 -26.489 1.00 93.06 155 ALA A N 1
ATOM 1206 C CA . ALA A 1 155 ? 9.236 -6.607 -27.727 1.00 93.06 155 ALA A CA 1
ATOM 1207 C C . ALA A 1 155 ? 10.102 -7.856 -27.571 1.00 93.06 155 ALA A C 1
ATOM 1209 O O . ALA A 1 155 ? 10.415 -8.531 -28.553 1.00 93.06 155 ALA A O 1
ATOM 1210 N N . THR A 1 156 ? 10.513 -8.151 -26.339 1.00 96.25 156 THR A N 1
ATOM 1211 C CA . THR A 1 156 ? 11.473 -9.212 -26.037 1.00 96.25 156 THR A CA 1
ATOM 1212 C C . THR A 1 156 ? 10.953 -10.174 -24.977 1.00 96.25 156 THR A C 1
ATOM 1214 O O . THR A 1 156 ? 10.061 -9.857 -24.187 1.00 96.25 156 THR A O 1
ATOM 1217 N N . GLU A 1 157 ? 11.543 -11.368 -24.931 1.00 97.31 157 GLU A N 1
ATOM 1218 C CA . GLU A 1 157 ? 11.273 -12.338 -23.866 1.00 97.31 157 GLU A CA 1
ATOM 1219 C C . GLU A 1 157 ? 11.722 -11.823 -22.491 1.00 97.31 157 GLU A C 1
ATOM 1221 O O . GLU A 1 157 ? 11.138 -12.194 -21.476 1.00 97.31 157 GLU A O 1
ATOM 1226 N N . GLU A 1 158 ? 12.704 -10.921 -22.448 1.00 97.62 158 GLU A N 1
ATOM 1227 C CA . GLU A 1 158 ? 13.143 -10.218 -21.248 1.00 97.62 158 GLU A CA 1
ATOM 1228 C C . GLU A 1 158 ? 12.090 -9.217 -20.749 1.00 97.62 158 GLU A C 1
ATOM 1230 O O . GLU A 1 158 ? 11.856 -9.149 -19.544 1.00 97.62 158 GLU A O 1
ATOM 1235 N N . ASP A 1 159 ? 11.400 -8.495 -21.642 1.00 96.69 159 ASP A N 1
ATOM 1236 C CA . ASP A 1 159 ? 10.268 -7.639 -21.250 1.00 96.69 159 ASP A CA 1
ATOM 1237 C C . ASP A 1 159 ? 9.115 -8.494 -20.684 1.00 96.69 159 ASP A C 1
ATOM 1239 O O . ASP A 1 159 ? 8.540 -8.169 -19.643 1.00 96.69 159 ASP A O 1
ATOM 1243 N N . ARG A 1 160 ? 8.814 -9.642 -21.315 1.00 97.06 160 ARG A N 1
ATOM 1244 C CA . ARG A 1 160 ? 7.810 -10.596 -20.800 1.00 97.06 160 ARG A CA 1
ATOM 1245 C C . ARG A 1 160 ? 8.226 -11.198 -19.458 1.00 97.06 160 ARG A C 1
ATOM 1247 O O . ARG A 1 160 ? 7.379 -11.396 -18.588 1.00 97.06 160 ARG A O 1
ATOM 1254 N N . PHE A 1 161 ? 9.512 -11.506 -19.289 1.00 98.00 161 PHE A N 1
ATOM 1255 C CA . PHE A 1 161 ? 10.065 -11.952 -18.015 1.00 98.00 161 PHE A CA 1
ATOM 1256 C C . PHE A 1 161 ? 9.906 -10.866 -16.950 1.00 98.00 161 PHE A C 1
ATOM 1258 O O . PHE A 1 161 ? 9.419 -11.177 -15.870 1.00 98.00 161 PHE A O 1
ATOM 1265 N N . ALA A 1 162 ? 10.225 -9.605 -17.257 1.00 97.19 162 ALA A N 1
ATOM 1266 C CA . ALA A 1 162 ? 10.070 -8.490 -16.324 1.00 97.19 162 ALA A CA 1
ATOM 1267 C C . ALA A 1 162 ? 8.621 -8.350 -15.831 1.00 97.19 162 ALA A C 1
ATOM 1269 O O . ALA A 1 162 ? 8.398 -8.144 -14.637 1.00 97.19 162 ALA A O 1
ATOM 1270 N N . ALA A 1 163 ? 7.639 -8.522 -16.722 1.00 97.38 163 ALA A N 1
ATOM 1271 C CA . ALA A 1 163 ? 6.223 -8.515 -16.362 1.00 97.38 163 ALA A CA 1
ATOM 1272 C C . ALA A 1 163 ? 5.849 -9.661 -15.406 1.00 97.38 163 ALA A C 1
ATOM 1274 O O . ALA A 1 163 ? 5.205 -9.419 -14.385 1.00 97.38 163 ALA A O 1
ATOM 1275 N N . ARG A 1 164 ? 6.295 -10.894 -15.694 1.00 97.69 164 ARG A N 1
ATOM 1276 C CA . ARG A 1 164 ? 6.061 -12.054 -14.814 1.00 97.69 164 ARG A CA 1
ATOM 1277 C C . ARG A 1 164 ? 6.747 -11.894 -13.461 1.00 97.69 164 ARG A C 1
ATOM 1279 O O . ARG A 1 164 ? 6.088 -12.027 -12.440 1.00 97.69 164 ARG A O 1
ATOM 1286 N N . PHE A 1 165 ? 8.029 -11.530 -13.460 1.00 97.62 165 PHE A N 1
ATOM 1287 C CA . PHE A 1 165 ? 8.808 -11.255 -12.253 1.00 97.62 165 PHE A CA 1
ATOM 1288 C C . PHE A 1 165 ? 8.122 -10.211 -11.364 1.00 97.62 165 PHE A C 1
ATOM 1290 O O . PHE A 1 165 ? 7.998 -10.416 -10.160 1.00 97.62 165 PHE A O 1
ATOM 1297 N N . SER A 1 166 ? 7.634 -9.117 -11.956 1.00 97.12 166 SER A N 1
ATOM 1298 C CA . SER A 1 166 ? 6.947 -8.059 -11.208 1.00 97.12 166 SER A CA 1
ATOM 1299 C C . SER A 1 166 ? 5.650 -8.556 -10.568 1.00 97.12 166 SER A C 1
ATOM 1301 O O . SER A 1 166 ? 5.355 -8.184 -9.437 1.00 97.12 166 SER A O 1
ATOM 1303 N N . GLN A 1 167 ? 4.890 -9.410 -11.263 1.00 97.56 167 GLN A N 1
ATOM 1304 C CA . GLN A 1 167 ? 3.681 -10.018 -10.705 1.00 97.56 167 GLN A CA 1
ATOM 1305 C C . GLN A 1 167 ? 4.008 -11.003 -9.579 1.00 97.56 167 GLN A C 1
ATOM 1307 O O . GLN A 1 167 ? 3.447 -10.885 -8.496 1.00 97.56 167 GLN A O 1
ATOM 1312 N N . GLU A 1 168 ? 4.951 -11.918 -9.804 1.00 97.06 168 GLU A N 1
ATOM 1313 C CA . GLU A 1 168 ? 5.370 -12.903 -8.800 1.00 97.06 168 GLU A CA 1
ATOM 1314 C C . GLU A 1 168 ? 5.914 -12.230 -7.536 1.00 97.06 168 GLU A C 1
ATOM 1316 O O . GLU A 1 168 ? 5.691 -12.712 -6.428 1.00 97.06 168 GLU A O 1
ATOM 1321 N N . TYR A 1 169 ? 6.606 -11.097 -7.688 1.00 96.88 169 TYR A N 1
ATOM 1322 C CA . TYR A 1 169 ? 7.044 -10.285 -6.559 1.00 96.88 169 TYR A CA 1
ATOM 1323 C C . TYR A 1 169 ? 5.853 -9.819 -5.713 1.00 96.88 169 TYR A C 1
ATOM 1325 O O . TYR A 1 169 ? 5.867 -9.984 -4.494 1.00 96.88 169 TYR A O 1
ATOM 1333 N N . ILE A 1 170 ? 4.790 -9.320 -6.345 1.00 95.44 170 ILE A N 1
ATOM 1334 C CA . ILE A 1 170 ? 3.580 -8.870 -5.648 1.00 95.44 170 ILE A CA 1
ATOM 1335 C C . ILE A 1 170 ? 2.815 -10.003 -4.984 1.00 95.44 170 ILE A C 1
ATOM 1337 O O . ILE A 1 170 ? 2.388 -9.852 -3.838 1.00 95.44 170 ILE A O 1
ATOM 1341 N N . ASP A 1 171 ? 2.723 -11.149 -5.649 1.00 94.38 171 ASP A N 1
ATOM 1342 C CA . ASP A 1 171 ? 2.055 -12.335 -5.111 1.00 94.38 171 ASP A CA 1
ATOM 1343 C C . ASP A 1 171 ? 2.721 -12.841 -3.815 1.00 94.38 171 ASP A C 1
ATOM 1345 O O . ASP A 1 171 ? 2.090 -13.546 -3.031 1.00 94.38 171 ASP A O 1
ATOM 1349 N N . VAL A 1 172 ? 3.979 -12.456 -3.558 1.00 93.25 172 VAL A N 1
ATOM 1350 C CA . VAL A 1 172 ? 4.704 -12.751 -2.315 1.00 93.25 172 VAL A CA 1
ATOM 1351 C C . VAL A 1 172 ? 4.596 -11.606 -1.307 1.00 93.25 172 VAL A C 1
ATOM 1353 O O . VAL A 1 172 ? 4.189 -11.840 -0.165 1.00 93.25 172 VAL A O 1
ATOM 1356 N N . ILE A 1 173 ? 4.941 -10.371 -1.695 1.00 91.31 173 ILE A N 1
ATOM 1357 C CA . ILE A 1 173 ? 5.068 -9.269 -0.722 1.00 91.31 173 ILE A CA 1
ATOM 1358 C C . ILE A 1 173 ? 3.734 -8.807 -0.130 1.00 91.31 173 ILE A C 1
ATOM 1360 O O . ILE A 1 173 ? 3.713 -8.087 0.864 1.00 91.31 173 ILE A O 1
ATOM 1364 N N . TYR A 1 174 ? 2.619 -9.232 -0.726 1.00 90.25 174 TYR A N 1
ATOM 1365 C CA . TYR A 1 174 ? 1.285 -9.018 -0.173 1.00 90.25 174 TYR A CA 1
ATOM 1366 C C . TYR A 1 174 ? 1.054 -9.780 1.149 1.00 90.25 174 TYR A C 1
ATOM 1368 O O . TYR A 1 174 ? 0.203 -9.393 1.954 1.00 90.25 174 TYR A O 1
ATOM 1376 N N . TYR A 1 175 ? 1.813 -10.858 1.382 1.00 86.56 175 TYR A N 1
ATOM 1377 C CA . TYR A 1 175 ? 1.649 -11.752 2.533 1.00 86.56 175 TYR A CA 1
ATOM 1378 C C . TYR A 1 175 ? 2.835 -11.743 3.493 1.00 86.56 175 TYR A C 1
ATOM 1380 O O . TYR A 1 175 ? 2.649 -11.957 4.690 1.00 86.56 175 TYR A O 1
ATOM 1388 N N . VAL A 1 176 ? 4.052 -11.553 2.982 1.00 84.94 176 VAL A N 1
ATOM 1389 C CA . VAL A 1 176 ? 5.286 -11.640 3.771 1.00 84.94 176 VAL A CA 1
ATOM 1390 C C . VAL A 1 176 ? 6.232 -10.485 3.446 1.00 84.94 176 VAL A C 1
ATOM 1392 O O . VAL A 1 176 ? 6.129 -9.890 2.375 1.00 84.94 176 VAL A O 1
ATOM 1395 N N . PRO A 1 177 ? 7.189 -10.160 4.333 1.00 85.50 177 PRO A N 1
ATOM 1396 C CA . PRO A 1 177 ? 8.170 -9.120 4.056 1.00 85.50 177 PRO A CA 1
ATOM 1397 C C . PRO A 1 177 ? 8.955 -9.366 2.759 1.00 85.50 177 PRO A C 1
ATOM 1399 O O . PRO A 1 177 ? 9.363 -10.487 2.459 1.00 85.50 177 PRO A O 1
ATOM 1402 N N . TRP A 1 178 ? 9.235 -8.294 2.014 1.00 89.56 178 TRP A N 1
ATOM 1403 C CA . TRP A 1 178 ? 9.837 -8.361 0.676 1.00 89.56 178 TRP A CA 1
ATOM 1404 C C . TRP A 1 178 ? 11.197 -9.069 0.603 1.00 89.56 178 TRP A C 1
ATOM 1406 O O . TRP A 1 178 ? 11.550 -9.626 -0.437 1.00 89.56 178 TRP A O 1
ATOM 1416 N N . TYR A 1 179 ? 11.963 -9.065 1.697 1.00 88.38 179 TYR A N 1
ATOM 1417 C CA . TYR A 1 179 ? 13.271 -9.717 1.775 1.00 88.38 179 TYR A CA 1
ATOM 1418 C C . TYR A 1 179 ? 13.191 -11.254 1.779 1.00 88.38 179 TYR A C 1
ATOM 1420 O O . TYR A 1 179 ? 14.226 -11.912 1.692 1.00 88.38 179 TYR A O 1
ATOM 1428 N N . GLU A 1 180 ? 11.990 -11.831 1.891 1.00 89.38 180 GLU A N 1
ATOM 1429 C CA . GLU A 1 180 ? 11.750 -13.270 1.724 1.00 89.38 180 GLU A CA 1
ATOM 1430 C C . GLU A 1 180 ? 11.606 -13.683 0.247 1.00 89.38 180 GLU A C 1
ATOM 1432 O O . GLU A 1 180 ? 11.619 -14.874 -0.062 1.00 89.38 180 GLU A O 1
ATOM 1437 N N . PHE A 1 181 ? 11.487 -12.730 -0.686 1.00 94.44 181 PHE A N 1
ATOM 1438 C CA . PHE A 1 181 ? 11.377 -13.042 -2.109 1.00 94.44 181 PHE A CA 1
ATOM 1439 C C . PHE A 1 181 ? 12.701 -13.582 -2.687 1.00 94.44 181 PHE A C 1
ATOM 1441 O O . PHE A 1 181 ? 13.772 -13.000 -2.502 1.00 94.44 181 PHE A O 1
ATOM 1448 N N . ASP A 1 182 ? 12.635 -14.682 -3.445 1.00 95.62 182 ASP A N 1
ATOM 1449 C CA . ASP A 1 182 ? 13.816 -15.354 -4.004 1.00 95.62 182 ASP A CA 1
ATOM 1450 C C . ASP A 1 182 ? 14.302 -14.698 -5.312 1.00 95.62 182 ASP A C 1
ATOM 1452 O O . ASP A 1 182 ? 14.116 -15.196 -6.429 1.00 95.62 182 ASP A O 1
ATOM 1456 N N . PHE A 1 183 ? 14.968 -13.554 -5.166 1.00 96.81 183 PHE A N 1
ATOM 1457 C CA . PHE A 1 183 ? 15.581 -12.822 -6.277 1.00 96.81 183 PHE A CA 1
ATOM 1458 C C . PHE A 1 183 ? 16.698 -13.615 -6.988 1.00 96.81 183 PHE A C 1
ATOM 1460 O O . PHE A 1 183 ? 16.940 -13.419 -8.184 1.00 96.81 183 PHE A O 1
ATOM 1467 N N . ILE A 1 184 ? 17.368 -14.543 -6.293 1.00 97.31 184 ILE A N 1
ATOM 1468 C CA . ILE A 1 184 ? 18.424 -15.378 -6.884 1.00 97.31 184 ILE A CA 1
ATOM 1469 C C . ILE A 1 184 ? 17.820 -16.409 -7.837 1.00 97.31 184 ILE A C 1
ATOM 1471 O O . ILE A 1 184 ? 18.350 -16.606 -8.935 1.00 97.31 184 ILE A O 1
ATOM 1475 N N . LYS A 1 185 ? 16.695 -17.032 -7.472 1.00 97.25 185 LYS A N 1
ATOM 1476 C CA . LYS A 1 185 ? 15.929 -17.901 -8.375 1.00 97.25 185 LYS A CA 1
ATOM 1477 C C . LYS A 1 185 ? 15.489 -17.148 -9.626 1.00 97.25 185 LYS A C 1
ATOM 1479 O O . LYS A 1 185 ? 15.675 -17.667 -10.727 1.00 97.25 185 LYS A O 1
ATOM 1484 N N . GLN A 1 186 ? 14.974 -15.927 -9.486 1.00 98.00 186 GLN A N 1
ATOM 1485 C CA . GLN A 1 186 ? 14.580 -15.114 -10.643 1.00 98.00 186 GLN A CA 1
ATOM 1486 C C . GLN A 1 186 ? 15.778 -14.770 -11.533 1.00 98.00 186 GLN A C 1
ATOM 1488 O O . GLN A 1 186 ? 15.703 -14.902 -12.754 1.00 98.00 186 GLN A O 1
ATOM 1493 N N . THR A 1 187 ? 16.930 -14.457 -10.934 1.00 98.12 187 THR A N 1
ATOM 1494 C CA . THR A 1 187 ? 18.175 -14.240 -11.683 1.00 98.12 187 THR A CA 1
ATOM 1495 C C . THR A 1 187 ? 18.566 -15.493 -12.469 1.00 98.12 187 THR A C 1
ATOM 1497 O O . THR A 1 187 ? 18.800 -15.416 -13.672 1.00 98.12 187 THR A O 1
ATOM 1500 N N . LYS A 1 188 ? 18.569 -16.675 -11.841 1.00 97.81 188 LYS A N 1
ATOM 1501 C CA . LYS A 1 188 ? 18.856 -17.947 -12.532 1.00 97.81 188 LYS A CA 1
ATOM 1502 C C . LYS A 1 188 ? 17.876 -18.222 -13.673 1.00 97.81 188 LYS A C 1
ATOM 1504 O O . LYS A 1 188 ? 18.316 -18.636 -14.743 1.00 97.81 188 LYS A O 1
ATOM 1509 N N . THR A 1 189 ? 16.592 -17.949 -13.455 1.00 97.94 189 THR A N 1
ATOM 1510 C CA . THR A 1 189 ? 15.524 -18.110 -14.454 1.00 97.94 189 THR A CA 1
ATOM 1511 C C . THR A 1 189 ? 15.769 -17.202 -15.659 1.00 97.94 189 THR A C 1
ATOM 1513 O O . THR A 1 189 ? 15.737 -17.668 -16.795 1.00 97.94 189 THR A O 1
ATOM 1516 N N . LEU A 1 190 ? 16.119 -15.929 -15.434 1.00 98.25 190 LEU A N 1
ATOM 1517 C CA . LEU A 1 190 ? 16.488 -15.006 -16.510 1.00 98.25 190 LEU A CA 1
ATOM 1518 C C . LEU A 1 190 ? 17.636 -15.570 -17.359 1.00 98.25 190 LEU A C 1
ATOM 1520 O O . LEU A 1 190 ? 17.555 -15.562 -18.582 1.00 98.25 190 LEU A O 1
ATOM 1524 N N . TRP A 1 191 ? 18.701 -16.081 -16.739 1.00 97.88 191 TRP A N 1
ATOM 1525 C CA . TRP A 1 191 ? 19.883 -16.552 -17.473 1.00 97.88 191 TRP A CA 1
ATOM 1526 C C . TRP A 1 191 ? 19.738 -17.939 -18.112 1.00 97.88 191 TRP A C 1
ATOM 1528 O O . TRP A 1 191 ? 20.393 -18.192 -19.126 1.00 97.88 191 TRP A O 1
ATOM 1538 N N . SER A 1 192 ? 18.893 -18.806 -17.553 1.00 97.19 192 SER A N 1
ATOM 1539 C CA . SER A 1 192 ? 18.762 -20.208 -17.984 1.00 97.19 192 SER A CA 1
ATOM 1540 C C . SER A 1 192 ? 17.567 -20.434 -18.909 1.00 97.19 192 SER A C 1
ATOM 1542 O O . SER A 1 192 ? 17.695 -21.148 -19.901 1.00 97.19 192 SER A O 1
ATOM 1544 N N . ASP A 1 193 ? 16.435 -19.786 -18.622 1.00 97.06 193 ASP A N 1
ATOM 1545 C CA . ASP A 1 193 ? 15.149 -20.128 -19.240 1.00 97.06 193 ASP A CA 1
ATOM 1546 C C . ASP A 1 193 ? 14.710 -19.086 -20.278 1.00 97.06 193 ASP A C 1
ATOM 1548 O O . ASP A 1 193 ? 13.982 -19.408 -21.217 1.00 97.06 193 ASP A O 1
ATOM 1552 N N . VAL A 1 194 ? 15.151 -17.828 -20.147 1.00 97.56 194 VAL A N 1
ATOM 1553 C CA . VAL A 1 194 ? 14.832 -16.773 -21.123 1.00 97.56 194 VAL A CA 1
ATOM 1554 C C . VAL A 1 194 ? 15.791 -16.871 -22.317 1.00 97.56 194 VAL A C 1
ATOM 1556 O O . VAL A 1 194 ? 16.999 -16.684 -22.129 1.00 97.56 194 VAL A O 1
ATOM 1559 N N . PRO A 1 195 ? 15.297 -17.086 -23.556 1.00 96.75 195 PRO A N 1
ATOM 1560 C CA . PRO A 1 195 ? 16.147 -17.291 -24.727 1.00 96.75 195 PRO A CA 1
ATOM 1561 C C . PRO A 1 195 ? 17.134 -16.149 -24.977 1.00 96.75 195 PRO A C 1
ATOM 1563 O O . PRO A 1 195 ? 16.764 -14.974 -24.954 1.00 96.75 195 PRO A O 1
ATOM 1566 N N . TRP A 1 196 ? 18.380 -16.504 -25.287 1.00 92.56 196 TRP A N 1
ATOM 1567 C CA . TRP A 1 196 ? 19.458 -15.550 -25.570 1.00 92.56 196 TRP A CA 1
ATOM 1568 C C . TRP A 1 196 ? 19.302 -14.841 -26.916 1.00 92.56 196 TRP A C 1
ATOM 1570 O O . TRP A 1 196 ? 19.615 -13.660 -27.045 1.00 92.56 196 TRP A O 1
ATOM 1580 N N . PHE A 1 197 ? 18.789 -15.554 -27.915 1.00 93.25 197 PHE A N 1
ATOM 1581 C CA . PHE A 1 197 ? 18.637 -15.056 -29.278 1.00 93.25 197 PHE A CA 1
ATOM 1582 C C . PHE A 1 197 ? 17.172 -14.740 -29.583 1.00 93.25 197 PHE A C 1
ATOM 1584 O O . PHE A 1 197 ? 16.261 -15.312 -28.986 1.00 93.25 197 PHE A O 1
ATOM 1591 N N . GLY A 1 198 ? 16.944 -13.798 -30.494 1.00 91.31 198 GLY A N 1
ATOM 1592 C CA . GLY A 1 198 ? 15.610 -13.354 -30.886 1.00 91.31 198 GLY A CA 1
ATOM 1593 C C . GLY A 1 198 ? 15.630 -11.954 -31.490 1.00 91.31 198 GLY A C 1
ATOM 1594 O O . GLY A 1 198 ? 16.696 -11.379 -31.718 1.00 91.31 198 GLY A O 1
ATOM 1595 N N . ALA A 1 199 ? 14.440 -11.406 -31.738 1.00 92.69 199 ALA A N 1
ATOM 1596 C CA . ALA A 1 199 ? 14.286 -10.034 -32.204 1.00 92.69 199 ALA A CA 1
ATOM 1597 C C . ALA A 1 199 ? 14.859 -9.025 -31.191 1.00 92.69 199 ALA A C 1
ATOM 1599 O O . ALA A 1 199 ? 14.872 -9.273 -29.986 1.00 92.69 199 ALA A O 1
ATOM 1600 N N . HIS A 1 200 ? 15.311 -7.876 -31.698 1.00 95.38 200 HIS A N 1
ATOM 1601 C CA . HIS A 1 200 ? 15.805 -6.743 -30.903 1.00 95.38 200 HIS A CA 1
ATOM 1602 C C . HIS A 1 200 ? 16.979 -7.090 -29.958 1.00 95.38 200 HIS A C 1
ATOM 1604 O O . HIS A 1 200 ? 16.888 -6.878 -28.748 1.00 95.38 200 HIS A O 1
ATOM 1610 N N . PRO A 1 201 ? 18.121 -7.579 -30.485 1.00 95.06 201 PRO A N 1
ATOM 1611 C CA . PRO A 1 201 ? 19.239 -8.073 -29.672 1.00 95.06 201 PRO A CA 1
ATOM 1612 C C . PRO A 1 201 ? 19.809 -7.033 -28.694 1.00 95.06 201 PRO A C 1
ATOM 1614 O O . PRO A 1 201 ? 20.192 -7.389 -27.582 1.00 95.06 201 PRO A O 1
ATOM 1617 N N . PHE A 1 202 ? 19.817 -5.748 -29.066 1.00 94.81 202 PHE A N 1
ATOM 1618 C CA . PHE A 1 202 ? 20.252 -4.670 -28.172 1.00 94.81 202 PHE A CA 1
ATOM 1619 C C . PHE A 1 202 ? 19.324 -4.506 -26.964 1.00 94.81 202 PHE A C 1
ATOM 1621 O O . PHE A 1 20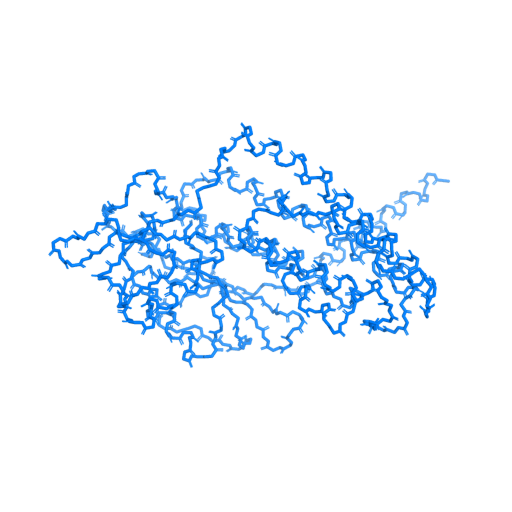2 ? 19.814 -4.419 -25.842 1.00 94.81 202 PHE A O 1
ATOM 1628 N N . ARG A 1 203 ? 18.001 -4.548 -27.172 1.00 95.50 203 ARG A N 1
ATOM 1629 C CA . ARG A 1 203 ? 17.004 -4.499 -26.092 1.00 95.50 203 ARG A CA 1
ATOM 1630 C C . ARG A 1 203 ? 17.108 -5.714 -25.178 1.00 95.50 203 ARG A C 1
ATOM 1632 O O . ARG A 1 203 ? 17.079 -5.564 -23.964 1.00 95.50 203 ARG A O 1
ATOM 1639 N N . LYS A 1 204 ? 17.293 -6.911 -25.747 1.00 96.88 204 LYS A N 1
ATOM 1640 C CA . LYS A 1 204 ? 17.478 -8.146 -24.967 1.00 96.88 204 LYS A CA 1
ATOM 1641 C C . LYS A 1 204 ? 18.678 -8.039 -24.024 1.00 96.88 204 LYS A C 1
ATOM 1643 O O . LYS A 1 204 ? 18.550 -8.306 -22.830 1.00 96.88 204 LYS A O 1
ATOM 1648 N N . LEU A 1 205 ? 19.837 -7.632 -24.551 1.00 96.44 205 LEU A N 1
ATOM 1649 C CA . LEU A 1 205 ? 21.065 -7.489 -23.765 1.00 96.44 205 LEU A CA 1
ATOM 1650 C C . LEU A 1 205 ? 20.910 -6.432 -22.665 1.00 96.44 205 LEU A C 1
ATOM 1652 O O . LEU A 1 205 ? 21.286 -6.666 -21.517 1.00 96.44 205 LEU A O 1
ATOM 1656 N N . GLU A 1 206 ? 20.331 -5.290 -23.022 1.00 96.19 206 GLU A N 1
ATOM 1657 C CA . GLU A 1 206 ? 20.092 -4.175 -22.115 1.00 96.19 206 GLU A CA 1
ATOM 1658 C C . GLU A 1 206 ? 19.143 -4.560 -20.968 1.00 96.19 206 GLU A C 1
ATOM 1660 O O . GLU A 1 206 ? 19.510 -4.419 -19.798 1.00 96.19 206 GLU A O 1
ATOM 1665 N N . ARG A 1 207 ? 17.992 -5.174 -21.272 1.00 97.00 207 ARG A N 1
ATOM 1666 C CA . ARG A 1 207 ? 17.050 -5.664 -20.256 1.00 97.00 207 ARG A CA 1
ATOM 1667 C C . ARG A 1 207 ? 17.677 -6.698 -19.347 1.00 97.00 207 ARG A C 1
ATOM 1669 O O . ARG A 1 207 ? 17.491 -6.647 -18.134 1.00 97.00 207 ARG A O 1
ATOM 1676 N N . ARG A 1 208 ? 18.447 -7.625 -19.912 1.00 97.50 208 ARG A N 1
ATOM 1677 C CA . ARG A 1 208 ? 19.112 -8.673 -19.139 1.00 97.50 208 ARG A CA 1
ATOM 1678 C C . ARG A 1 208 ? 20.125 -8.090 -18.155 1.00 97.50 208 ARG A C 1
ATOM 1680 O O . ARG A 1 208 ? 20.152 -8.518 -17.001 1.00 97.50 208 ARG A O 1
ATOM 1687 N N . PHE A 1 209 ? 20.903 -7.091 -18.575 1.00 97.06 209 PHE A N 1
ATOM 1688 C CA . PHE A 1 209 ? 21.812 -6.355 -17.693 1.00 97.06 209 PHE A CA 1
ATOM 1689 C C . PHE A 1 209 ? 21.057 -5.639 -16.565 1.00 97.06 209 PHE A C 1
ATOM 1691 O O . PHE A 1 209 ? 21.405 -5.799 -15.391 1.00 97.06 209 PHE A O 1
ATOM 1698 N N . PHE A 1 210 ? 20.006 -4.890 -16.906 1.00 96.88 210 PHE A N 1
ATOM 1699 C CA . PHE A 1 210 ? 19.236 -4.115 -15.937 1.00 96.88 210 PHE A CA 1
ATOM 1700 C C . PHE A 1 210 ? 18.532 -4.999 -14.901 1.00 96.88 210 PHE A C 1
ATOM 1702 O O . PHE A 1 210 ? 18.730 -4.821 -13.700 1.00 96.88 210 PHE A O 1
ATOM 1709 N N . LEU A 1 211 ? 17.786 -6.009 -15.359 1.00 97.56 211 LEU A N 1
ATOM 1710 C CA . LEU A 1 211 ? 17.056 -6.942 -14.499 1.00 97.56 211 LEU A CA 1
ATOM 1711 C C . LEU A 1 211 ? 18.005 -7.732 -13.592 1.00 97.56 211 LEU A C 1
ATOM 1713 O O . LEU A 1 211 ? 17.725 -7.905 -12.408 1.00 97.56 211 LEU A O 1
ATOM 1717 N N . THR A 1 212 ? 19.154 -8.174 -14.115 1.00 98.31 212 THR A N 1
ATOM 1718 C CA . THR A 1 212 ? 20.178 -8.846 -13.296 1.00 98.31 212 THR A CA 1
ATOM 1719 C C . THR A 1 212 ? 20.696 -7.919 -12.201 1.00 98.31 212 THR A C 1
ATOM 1721 O O . THR A 1 212 ? 20.788 -8.327 -11.045 1.00 98.31 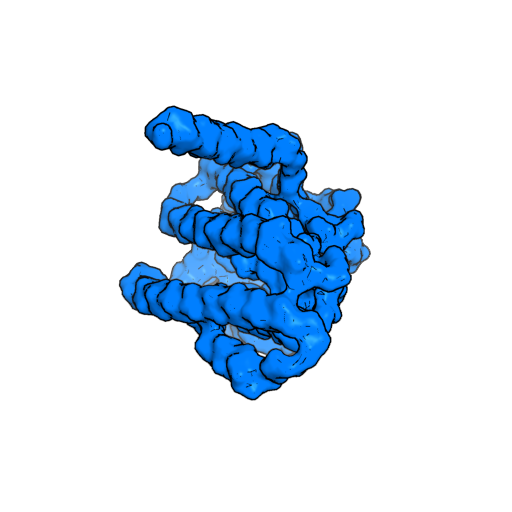212 THR A O 1
ATOM 1724 N N . SER A 1 213 ? 21.000 -6.66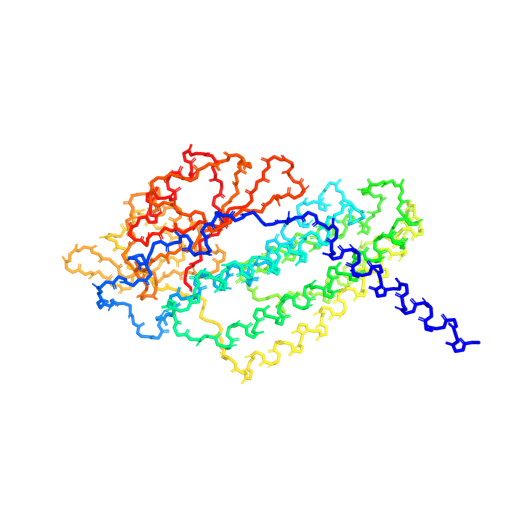6 -12.545 1.00 97.31 213 SER A N 1
ATOM 1725 C CA . SER A 1 213 ? 21.495 -5.676 -11.585 1.00 97.31 213 SER A CA 1
ATOM 1726 C C . SER A 1 213 ? 20.467 -5.391 -10.487 1.00 97.31 213 SER A C 1
ATOM 1728 O O . SER A 1 213 ? 20.825 -5.362 -9.308 1.00 97.31 213 SER A O 1
ATOM 1730 N N . GLU A 1 214 ? 19.189 -5.246 -10.852 1.00 96.00 214 GLU A N 1
ATOM 1731 C CA . GLU A 1 214 ? 18.091 -5.074 -9.898 1.00 96.00 214 GLU A CA 1
ATOM 1732 C C . GLU A 1 214 ? 17.979 -6.274 -8.950 1.00 96.00 214 GLU A C 1
ATOM 1734 O O . GLU A 1 214 ? 18.041 -6.106 -7.730 1.00 96.00 214 GLU A O 1
ATOM 1739 N N . MET A 1 215 ? 17.841 -7.486 -9.494 1.00 97.38 215 MET A N 1
ATOM 1740 C CA . MET A 1 215 ? 17.611 -8.686 -8.689 1.00 97.38 215 MET A CA 1
ATOM 1741 C C . MET A 1 215 ? 18.799 -9.001 -7.778 1.00 97.38 215 MET A C 1
ATOM 1743 O O . MET A 1 215 ? 18.596 -9.336 -6.611 1.00 97.38 215 MET A O 1
ATOM 1747 N N . LEU A 1 216 ? 20.041 -8.846 -8.247 1.00 97.00 216 LEU A N 1
ATOM 1748 C CA . LEU A 1 216 ? 21.224 -9.055 -7.406 1.00 97.00 216 LEU A CA 1
ATOM 1749 C C . LEU A 1 216 ? 21.325 -8.007 -6.293 1.00 97.00 216 LEU A C 1
ATOM 1751 O O . LEU A 1 216 ? 21.584 -8.366 -5.144 1.00 97.00 216 LEU A O 1
ATOM 1755 N N . THR A 1 217 ? 21.055 -6.733 -6.596 1.00 94.62 217 THR A N 1
ATOM 1756 C CA . THR A 1 217 ? 21.044 -5.668 -5.580 1.00 94.62 217 THR A CA 1
ATOM 1757 C C . THR A 1 217 ? 19.985 -5.948 -4.514 1.00 94.62 217 THR A C 1
ATOM 1759 O O . THR A 1 217 ? 20.287 -5.907 -3.319 1.00 94.62 217 THR A O 1
ATOM 1762 N N . LYS A 1 218 ? 18.766 -6.318 -4.930 1.00 94.06 218 LYS A N 1
ATOM 1763 C CA . LYS A 1 218 ? 17.681 -6.703 -4.016 1.00 94.06 218 LYS A CA 1
ATOM 1764 C C . LYS A 1 218 ? 17.999 -7.971 -3.227 1.00 94.06 218 LYS A C 1
ATOM 1766 O O . LYS A 1 218 ? 17.659 -8.034 -2.052 1.00 94.06 218 LYS A O 1
ATOM 1771 N N . SER A 1 219 ? 18.717 -8.931 -3.813 1.00 94.19 219 SER A N 1
ATOM 1772 C CA . SER A 1 219 ? 19.180 -10.136 -3.107 1.00 94.19 219 SER A CA 1
ATOM 1773 C C . SER A 1 219 ? 20.121 -9.785 -1.954 1.00 94.19 219 SER A C 1
ATOM 1775 O O . SER A 1 219 ? 19.923 -10.237 -0.828 1.00 94.19 219 SER A O 1
ATOM 1777 N N . VAL A 1 220 ? 21.137 -8.955 -2.222 1.00 93.38 220 VAL A N 1
ATOM 1778 C CA . VAL A 1 220 ? 22.124 -8.541 -1.213 1.00 93.38 220 VAL A CA 1
ATOM 1779 C C . VAL A 1 220 ? 21.461 -7.695 -0.127 1.00 93.38 220 VAL A C 1
ATOM 1781 O O . VAL A 1 220 ? 21.666 -7.939 1.063 1.00 93.38 220 VAL A O 1
ATOM 1784 N N . TYR A 1 221 ? 20.627 -6.731 -0.525 1.00 89.81 221 TYR A N 1
ATOM 1785 C CA . TYR A 1 221 ? 19.931 -5.864 0.420 1.00 89.81 221 TYR A CA 1
ATOM 1786 C C . TYR A 1 221 ? 18.898 -6.633 1.256 1.00 89.81 221 TYR A C 1
ATOM 1788 O O . TYR A 1 221 ? 18.824 -6.440 2.470 1.00 89.81 221 TYR A O 1
ATOM 1796 N N . GLY A 1 222 ? 18.142 -7.544 0.640 1.00 88.75 222 GLY A N 1
ATOM 1797 C CA . GLY A 1 222 ? 17.173 -8.401 1.321 1.00 88.75 222 GLY A CA 1
ATOM 1798 C C . GLY A 1 222 ? 17.848 -9.311 2.342 1.00 88.75 222 GLY A C 1
ATOM 1799 O O . GLY A 1 222 ? 17.421 -9.362 3.493 1.00 88.75 222 GLY A O 1
ATOM 1800 N N . TRP A 1 223 ? 18.972 -9.936 1.976 1.00 88.81 223 TRP A N 1
ATOM 1801 C CA . TRP A 1 223 ? 19.772 -10.725 2.913 1.00 88.81 223 TRP A CA 1
ATOM 1802 C C . TRP A 1 223 ? 20.220 -9.900 4.128 1.00 88.81 223 TRP A C 1
ATOM 1804 O O . TRP A 1 223 ? 20.025 -10.340 5.262 1.00 88.81 223 TRP A O 1
ATOM 1814 N N . ALA A 1 224 ? 20.745 -8.687 3.915 1.00 87.19 224 ALA A N 1
ATOM 1815 C CA . ALA A 1 224 ? 21.174 -7.807 5.003 1.00 87.19 224 ALA A CA 1
ATOM 1816 C C . ALA A 1 224 ? 20.009 -7.405 5.929 1.00 87.19 224 ALA A C 1
ATOM 1818 O O . ALA A 1 224 ? 20.152 -7.450 7.152 1.00 87.19 224 ALA A O 1
ATOM 1819 N N . ASN A 1 225 ? 18.839 -7.078 5.364 1.00 79.62 225 ASN A N 1
ATOM 1820 C CA . ASN A 1 225 ? 17.635 -6.763 6.142 1.00 79.62 225 ASN A CA 1
ATOM 1821 C C . ASN A 1 225 ? 17.132 -7.964 6.935 1.00 79.62 225 ASN A C 1
ATOM 1823 O O . ASN A 1 225 ? 16.785 -7.813 8.102 1.00 79.62 225 ASN A O 1
ATOM 1827 N N . LYS A 1 226 ? 17.126 -9.157 6.335 1.00 79.75 226 LYS A N 1
ATOM 1828 C CA . LYS A 1 226 ? 16.711 -10.383 7.020 1.00 79.75 226 LYS A CA 1
ATOM 1829 C C . LYS A 1 226 ? 17.583 -10.661 8.243 1.00 79.75 226 LYS A C 1
ATOM 1831 O O . LYS A 1 226 ? 17.053 -11.032 9.284 1.00 79.75 226 LYS A O 1
ATOM 1836 N N . GLN A 1 227 ? 18.897 -10.433 8.146 1.00 76.56 227 GLN A N 1
ATOM 1837 C CA . GLN A 1 227 ? 19.779 -10.506 9.314 1.00 76.56 227 GLN A CA 1
ATOM 1838 C C . GLN A 1 227 ? 19.404 -9.434 10.347 1.00 76.56 227 GLN A C 1
ATOM 1840 O O . GLN A 1 227 ? 19.139 -9.772 11.495 1.00 76.56 227 GLN A O 1
ATOM 1845 N N . ALA A 1 228 ? 19.309 -8.162 9.946 1.00 72.06 228 ALA A N 1
ATOM 1846 C CA . ALA A 1 228 ? 19.023 -7.052 10.860 1.00 72.06 228 ALA A CA 1
ATOM 1847 C C . ALA A 1 228 ? 17.670 -7.182 11.590 1.00 72.06 228 ALA A C 1
ATOM 1849 O O . ALA A 1 228 ? 17.603 -6.971 12.801 1.00 72.06 228 ALA A O 1
ATOM 1850 N N . ALA A 1 229 ? 16.607 -7.575 10.884 1.00 66.31 229 ALA A N 1
ATOM 1851 C CA . ALA A 1 229 ? 15.263 -7.729 11.438 1.00 66.31 229 ALA A CA 1
ATOM 1852 C C . ALA A 1 229 ? 15.209 -8.791 12.548 1.00 66.31 229 ALA A C 1
ATOM 1854 O O . ALA A 1 229 ? 14.585 -8.566 13.584 1.00 66.31 229 ALA A O 1
ATOM 1855 N N . LEU A 1 230 ? 15.923 -9.910 12.372 1.00 58.34 230 LEU A N 1
ATOM 1856 C CA . LEU A 1 230 ? 16.021 -10.972 13.379 1.00 58.34 230 LEU A CA 1
ATOM 1857 C C . LEU A 1 230 ? 16.719 -10.509 14.668 1.00 58.34 230 LEU A C 1
ATOM 1859 O O . LEU A 1 230 ? 16.439 -11.065 15.729 1.00 58.34 230 LEU A O 1
ATOM 1863 N N . PHE A 1 231 ? 17.599 -9.505 14.589 1.00 51.12 231 PHE A N 1
ATOM 1864 C CA . PHE A 1 231 ? 18.335 -8.976 15.740 1.00 51.12 231 PHE A CA 1
ATOM 1865 C C . PHE A 1 231 ? 17.638 -7.803 16.445 1.00 51.12 231 PHE A C 1
ATOM 1867 O O . PHE A 1 231 ? 17.836 -7.644 17.646 1.00 51.12 231 PHE A O 1
ATOM 1874 N N . ALA A 1 232 ? 16.858 -6.982 15.731 1.00 53.50 232 ALA A N 1
ATOM 1875 C CA . ALA A 1 232 ? 16.378 -5.696 16.250 1.00 53.50 232 ALA A CA 1
ATOM 1876 C C . ALA A 1 232 ? 14.915 -5.685 16.733 1.00 53.50 232 ALA A C 1
ATOM 1878 O O . ALA A 1 232 ? 14.636 -5.065 17.753 1.00 53.50 232 ALA A O 1
ATOM 1879 N N . TYR A 1 233 ? 13.992 -6.364 16.037 1.00 53.41 233 TYR A N 1
ATOM 1880 C CA . TYR A 1 233 ? 12.545 -6.111 16.199 1.00 53.41 233 TYR A CA 1
ATOM 1881 C C . TYR A 1 233 ? 11.702 -7.357 16.524 1.00 53.41 233 TYR A C 1
ATOM 1883 O O . TYR A 1 233 ? 10.490 -7.266 16.706 1.00 53.41 233 TYR A O 1
ATOM 1891 N N . GLY A 1 234 ? 12.325 -8.536 16.623 1.00 58.94 234 GLY A N 1
ATOM 1892 C CA . GLY A 1 234 ? 11.606 -9.801 16.797 1.00 58.94 234 GLY A CA 1
ATOM 1893 C C . GLY A 1 234 ? 10.836 -10.229 15.540 1.00 58.94 234 GLY A C 1
ATOM 1894 O O . GLY A 1 234 ? 10.977 -9.649 14.464 1.00 58.94 234 GLY A O 1
ATOM 1895 N N . LYS A 1 235 ? 10.044 -11.305 15.643 1.00 63.28 235 LYS A N 1
ATOM 1896 C CA . LYS A 1 235 ? 9.212 -11.772 14.522 1.00 63.28 235 LYS A CA 1
ATOM 1897 C C . LYS A 1 235 ? 7.930 -10.936 14.440 1.00 63.28 235 LYS A C 1
ATOM 1899 O O . LYS A 1 235 ? 7.270 -10.794 15.471 1.00 63.28 235 LYS A O 1
ATOM 1904 N N . PRO A 1 236 ? 7.527 -10.464 13.246 1.00 69.94 236 PRO A N 1
ATOM 1905 C CA . PRO A 1 236 ? 6.234 -9.817 13.069 1.00 69.94 236 PRO A CA 1
ATOM 1906 C C . PRO A 1 236 ? 5.103 -10.724 13.561 1.00 69.94 236 PRO A C 1
ATOM 1908 O O . PRO A 1 236 ? 5.075 -11.920 13.255 1.00 69.94 236 PRO A O 1
ATOM 1911 N N . LEU A 1 237 ? 4.154 -10.158 14.307 1.00 81.25 237 LEU A N 1
ATOM 1912 C CA . LEU A 1 237 ? 2.910 -10.855 14.615 1.00 81.25 237 LEU A CA 1
ATOM 1913 C C . LEU A 1 237 ? 2.125 -11.001 13.313 1.00 81.25 237 LEU A C 1
ATOM 1915 O O . LEU A 1 237 ? 1.677 -10.002 12.763 1.00 81.25 237 LEU A O 1
ATOM 1919 N N . MET A 1 238 ? 1.955 -12.233 12.837 1.00 89.00 238 MET A N 1
ATOM 1920 C CA . MET A 1 238 ? 1.203 -12.539 11.609 1.00 89.00 238 MET A CA 1
ATOM 1921 C C . MET A 1 238 ? -0.310 -12.631 11.840 1.00 89.00 238 MET A C 1
ATOM 1923 O O . MET A 1 238 ? -1.064 -12.872 10.899 1.00 89.00 238 MET A O 1
ATOM 1927 N N . VAL A 1 239 ? -0.755 -12.438 13.085 1.00 94.12 239 VAL A N 1
ATOM 1928 C CA . VAL A 1 239 ? -2.163 -12.476 13.485 1.00 94.12 239 VAL A CA 1
ATOM 1929 C C . VAL A 1 239 ? -2.568 -11.222 14.259 1.00 94.12 239 VAL A C 1
ATOM 1931 O O . VAL A 1 239 ? -1.751 -10.547 14.897 1.00 94.12 239 VAL A O 1
ATOM 1934 N N . THR A 1 240 ? -3.847 -10.890 14.162 1.00 95.38 240 THR A N 1
ATOM 1935 C CA . THR A 1 240 ? -4.500 -9.765 14.821 1.00 95.38 240 THR A CA 1
ATOM 1936 C C . THR A 1 240 ? -5.762 -10.254 15.507 1.00 95.38 240 THR A C 1
ATOM 1938 O O . THR A 1 240 ? -6.397 -11.206 15.056 1.00 95.38 240 THR A O 1
ATOM 1941 N N . TYR A 1 241 ? -6.097 -9.649 16.638 1.00 96.94 241 TYR A N 1
ATOM 1942 C CA . TYR A 1 241 ? -7.263 -10.035 17.421 1.00 96.94 241 TYR A CA 1
ATOM 1943 C C . TYR A 1 241 ? -8.385 -9.048 17.138 1.00 96.94 241 TYR A C 1
ATOM 1945 O O . TYR A 1 241 ? -8.185 -7.841 17.192 1.00 96.94 241 TYR A O 1
ATOM 1953 N N . VAL A 1 242 ? -9.565 -9.555 16.811 1.00 97.81 242 VAL A N 1
ATOM 1954 C CA . VAL A 1 242 ? -10.729 -8.751 16.446 1.00 97.81 242 VAL A CA 1
ATOM 1955 C C . VAL A 1 242 ? -11.870 -9.116 17.377 1.00 97.81 242 VAL A C 1
ATOM 1957 O O . VAL A 1 242 ? -12.202 -10.294 17.526 1.00 97.81 242 VAL A O 1
ATOM 1960 N N . ILE A 1 243 ? -12.490 -8.110 17.989 1.00 97.69 243 ILE A N 1
ATOM 1961 C CA . ILE A 1 243 ? -13.751 -8.293 18.700 1.00 97.69 243 ILE A CA 1
ATOM 1962 C C . ILE A 1 243 ? -14.883 -7.993 17.725 1.00 97.69 243 ILE A C 1
ATOM 1964 O O . ILE A 1 243 ? -15.024 -6.862 17.254 1.00 97.69 243 ILE A O 1
ATOM 1968 N N . LEU A 1 244 ? -15.708 -8.995 17.453 1.00 97.94 244 LEU A N 1
ATOM 1969 C CA . LEU A 1 244 ? -16.896 -8.882 16.612 1.00 97.94 244 LEU A CA 1
ATOM 1970 C C . LEU A 1 244 ? -18.147 -8.852 17.490 1.00 97.94 244 LEU A C 1
ATOM 1972 O O . LEU A 1 244 ? -18.172 -9.445 18.569 1.00 97.94 244 LEU A O 1
ATOM 1976 N N . ASP A 1 245 ? -19.204 -8.187 17.033 1.00 97.62 245 ASP A N 1
ATOM 1977 C CA . ASP A 1 245 ? -20.485 -8.157 17.744 1.00 97.62 245 ASP A CA 1
ATOM 1978 C C . ASP A 1 245 ? -21.182 -9.522 17.826 1.00 97.62 245 ASP A C 1
ATOM 1980 O O . ASP A 1 245 ? -21.946 -9.747 18.764 1.00 97.62 245 ASP A O 1
ATOM 1984 N N . ARG A 1 246 ? -20.873 -10.423 16.890 1.00 97.19 246 ARG A N 1
ATOM 1985 C CA . ARG A 1 246 ? -21.263 -11.835 16.853 1.00 97.19 246 ARG A CA 1
ATOM 1986 C C . ARG A 1 246 ? -20.308 -12.638 15.972 1.00 97.19 246 ARG A C 1
ATOM 1988 O O . ARG A 1 246 ? -19.570 -12.081 15.162 1.00 97.19 246 ARG A O 1
ATOM 1995 N N . ALA A 1 247 ? -20.357 -13.963 16.086 1.00 95.62 247 ALA A N 1
ATOM 1996 C CA . ALA A 1 247 ? -19.639 -14.843 15.169 1.00 95.62 247 ALA A CA 1
ATOM 1997 C C . ALA A 1 247 ? -20.148 -14.691 13.715 1.00 95.62 247 ALA A C 1
ATOM 1999 O O . ALA A 1 247 ? -21.367 -14.635 13.502 1.00 95.62 247 ALA A O 1
ATOM 2000 N N . PRO A 1 248 ? -19.249 -14.671 12.711 1.00 93.81 248 PRO A N 1
ATOM 2001 C CA . PRO A 1 248 ? -19.620 -14.831 11.309 1.00 93.81 248 PRO A CA 1
ATOM 2002 C C . PRO A 1 248 ? -20.365 -16.148 11.071 1.00 93.81 248 PRO A C 1
ATOM 2004 O O . PRO A 1 248 ? -20.125 -17.155 11.739 1.00 93.81 248 PRO A O 1
ATOM 2007 N N . THR A 1 249 ? -21.281 -16.147 10.108 1.00 90.50 249 THR A N 1
ATOM 2008 C CA . THR A 1 249 ? -21.983 -17.360 9.687 1.00 90.50 249 THR A CA 1
ATOM 2009 C C . THR A 1 249 ? -21.096 -18.180 8.757 1.00 90.50 249 THR A C 1
ATOM 2011 O O . THR A 1 249 ? -20.627 -17.672 7.739 1.00 90.50 249 THR A O 1
ATOM 2014 N N . GLY A 1 250 ? -20.920 -19.465 9.069 1.00 86.25 250 GLY A N 1
ATOM 2015 C CA . GLY A 1 250 ? -20.045 -20.357 8.310 1.00 86.25 250 GLY A CA 1
ATOM 2016 C C . GLY A 1 250 ? -18.571 -20.217 8.694 1.00 86.25 250 GLY A C 1
ATOM 2017 O O . GLY A 1 250 ? -18.209 -19.488 9.615 1.00 86.25 250 GLY A O 1
ATOM 2018 N N . LYS A 1 251 ? -17.709 -20.968 8.005 1.00 83.88 251 LYS A N 1
ATOM 2019 C CA . LYS A 1 251 ? -16.265 -20.928 8.236 1.00 83.88 251 LYS A CA 1
ATOM 2020 C C . LYS A 1 251 ? -15.643 -19.827 7.379 1.00 83.88 251 LYS A C 1
ATOM 2022 O O . LYS A 1 251 ? -15.771 -19.865 6.159 1.00 83.88 251 LYS A O 1
ATOM 2027 N N . LEU A 1 252 ? -14.951 -18.889 8.018 1.00 90.12 252 LEU A N 1
ATOM 2028 C CA . LEU A 1 252 ? -14.019 -17.987 7.348 1.00 90.12 252 LEU A CA 1
ATOM 2029 C C . LEU A 1 252 ? -12.618 -18.589 7.473 1.00 90.12 252 LEU A C 1
ATOM 2031 O O . LEU A 1 252 ? -12.100 -18.729 8.580 1.00 90.12 252 LEU A O 1
ATOM 2035 N N . ASP A 1 253 ? -12.029 -19.017 6.358 1.00 89.81 253 ASP A N 1
ATOM 2036 C CA . ASP A 1 253 ? -10.710 -19.649 6.384 1.00 89.81 253 ASP A CA 1
ATOM 2037 C C . ASP A 1 253 ? -9.646 -18.688 6.936 1.00 89.81 253 ASP A C 1
ATOM 2039 O O . ASP A 1 253 ? -9.567 -17.526 6.550 1.00 89.81 253 ASP A O 1
ATOM 2043 N N . GLY A 1 254 ? -8.838 -19.184 7.876 1.00 90.19 254 GLY A N 1
ATOM 2044 C CA . GLY A 1 254 ? -7.846 -18.387 8.603 1.00 90.19 254 GLY A CA 1
ATOM 2045 C C . GLY A 1 254 ? -8.376 -17.692 9.862 1.00 90.19 254 GLY A C 1
ATOM 2046 O O . GLY A 1 254 ? -7.564 -17.244 10.663 1.00 90.19 254 GLY A O 1
ATOM 2047 N N . VAL A 1 255 ? -9.695 -17.646 10.089 1.00 95.56 255 VAL A N 1
ATOM 2048 C CA . VAL A 1 255 ? -10.282 -17.066 11.308 1.00 95.56 255 VAL A CA 1
ATOM 2049 C C . VAL A 1 255 ? -10.527 -18.146 12.358 1.00 95.56 255 VAL A C 1
ATOM 2051 O O . VAL A 1 255 ? -11.206 -19.140 12.093 1.00 95.56 255 VAL A O 1
ATOM 2054 N N . THR A 1 256 ? -10.039 -17.914 13.577 1.00 96.19 256 THR A N 1
ATOM 2055 C CA . THR A 1 256 ? -10.273 -18.797 14.730 1.00 96.19 256 THR A CA 1
ATOM 2056 C C . THR A 1 256 ? -10.995 -18.041 15.836 1.00 96.19 256 THR A C 1
ATOM 2058 O O . THR A 1 256 ? -10.511 -17.018 16.312 1.00 96.19 256 THR A O 1
ATOM 2061 N N . ILE A 1 257 ? -12.153 -18.538 16.277 1.00 96.50 257 ILE A N 1
ATOM 2062 C CA . ILE A 1 257 ? -12.843 -17.978 17.445 1.00 96.50 257 ILE A CA 1
ATOM 2063 C C . ILE A 1 257 ? -12.113 -18.438 18.707 1.00 96.50 257 ILE A C 1
ATOM 2065 O O . ILE A 1 257 ? -12.114 -19.625 19.024 1.00 96.50 257 ILE A O 1
ATOM 2069 N N . GLN A 1 258 ? -11.510 -17.493 19.425 1.00 96.56 258 GLN A N 1
ATOM 2070 C CA . GLN A 1 258 ? -10.773 -17.750 20.663 1.00 96.56 258 GLN A CA 1
ATOM 2071 C C . GLN A 1 258 ? -11.706 -17.764 21.876 1.00 96.56 258 GLN A C 1
ATOM 2073 O O . GLN A 1 258 ? -11.525 -18.540 22.814 1.00 96.56 258 GLN A O 1
ATOM 2078 N N . LYS A 1 259 ? -12.719 -16.888 21.875 1.00 96.56 259 LYS A N 1
ATOM 2079 C CA . LYS A 1 259 ? -13.661 -16.753 22.989 1.00 96.56 259 LYS A CA 1
ATOM 2080 C C . LYS A 1 259 ? -14.996 -16.184 22.529 1.00 96.56 259 LYS A C 1
ATOM 2082 O O . LYS A 1 259 ? -15.027 -15.249 21.738 1.00 96.56 259 LYS A O 1
ATOM 2087 N N . THR A 1 260 ? -16.082 -16.686 23.109 1.00 97.19 260 THR A N 1
ATOM 2088 C CA . THR A 1 260 ? -17.419 -16.084 23.022 1.00 97.19 260 THR A CA 1
ATOM 2089 C C . THR A 1 260 ? -17.780 -15.477 24.374 1.00 97.19 260 THR A C 1
ATOM 2091 O O . THR A 1 260 ? -17.600 -16.116 25.413 1.00 97.19 260 THR A O 1
ATOM 2094 N N . TYR A 1 261 ? -18.259 -14.238 24.372 1.00 96.38 261 TYR A N 1
ATOM 2095 C CA . TYR A 1 261 ? -18.666 -13.509 25.571 1.00 96.38 261 TYR A CA 1
ATOM 2096 C C . TYR A 1 261 ? -20.169 -13.695 25.856 1.00 96.38 261 TYR A C 1
ATOM 2098 O O . TYR A 1 261 ? -20.927 -14.062 24.956 1.00 96.38 261 TYR A O 1
ATOM 2106 N N . PRO A 1 262 ? -20.635 -13.431 27.096 1.00 96.25 262 PRO A N 1
ATOM 2107 C CA . PRO A 1 262 ? -22.045 -13.604 27.468 1.00 96.25 262 PRO A 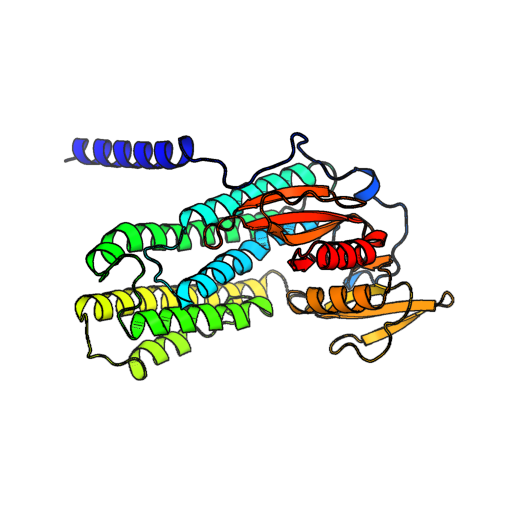CA 1
ATOM 2108 C C . PRO A 1 262 ? -23.040 -12.769 26.650 1.00 96.25 262 PRO A C 1
ATOM 2110 O O . PRO A 1 262 ? -24.198 -13.151 26.527 1.00 96.25 262 PRO A O 1
ATOM 2113 N N . ASP A 1 263 ? -22.600 -11.642 26.090 1.00 95.25 263 ASP A N 1
ATOM 2114 C CA . ASP A 1 263 ? -23.418 -10.757 25.253 1.00 95.25 263 ASP A CA 1
ATOM 2115 C C . ASP A 1 263 ? -23.464 -11.182 23.771 1.00 95.25 263 ASP A C 1
ATOM 2117 O O . ASP A 1 263 ? -23.998 -10.454 22.936 1.00 95.25 263 ASP A O 1
ATOM 2121 N N . GLY A 1 264 ? -22.886 -12.342 23.440 1.00 95.81 264 GLY A N 1
ATOM 2122 C CA . GLY A 1 264 ?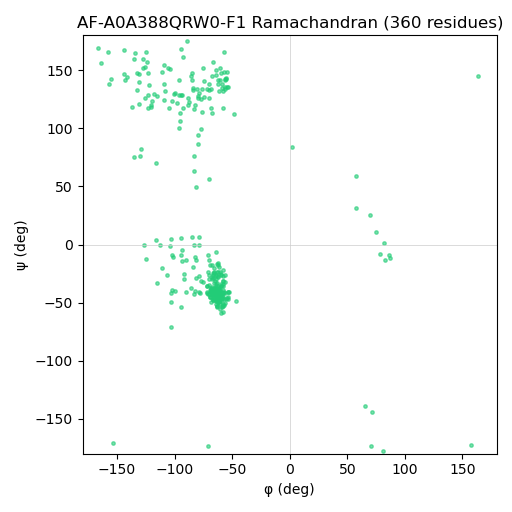 -22.828 -12.894 22.087 1.00 95.81 264 GLY A CA 1
ATOM 2123 C C . GLY A 1 264 ? -21.654 -12.398 21.240 1.00 95.81 264 GLY A C 1
ATOM 2124 O O . GLY A 1 264 ? -21.413 -12.970 20.175 1.00 95.81 264 GLY A O 1
ATOM 2125 N N . SER A 1 265 ? -20.897 -11.399 21.709 1.00 97.31 265 SER A N 1
ATOM 2126 C CA . SER A 1 265 ? -19.684 -10.957 21.018 1.00 97.31 265 SER A CA 1
ATOM 2127 C C . SER A 1 265 ? -18.602 -12.031 21.043 1.00 97.31 265 SER A C 1
ATOM 2129 O O . SER A 1 265 ? -18.604 -12.926 21.894 1.00 97.31 265 SER A O 1
ATOM 2131 N N . VAL A 1 266 ? -17.667 -11.962 20.097 1.00 97.44 266 VAL A N 1
ATOM 2132 C CA . VAL A 1 266 ? -16.581 -12.942 19.993 1.00 97.44 266 VAL A CA 1
ATOM 2133 C C . VAL A 1 266 ? -15.232 -12.265 19.854 1.00 97.44 266 VAL A C 1
ATOM 2135 O O . VAL A 1 266 ? -15.095 -11.287 19.124 1.00 97.44 266 VAL A O 1
ATOM 2138 N N . LEU A 1 267 ? -14.234 -12.826 20.531 1.00 97.81 267 LEU A N 1
ATOM 2139 C CA . LEU A 1 267 ? -12.829 -12.590 20.245 1.00 97.81 267 LEU A CA 1
ATOM 2140 C C . LEU A 1 267 ? -12.381 -13.602 19.195 1.00 97.81 267 LEU A C 1
ATOM 2142 O O . LEU A 1 267 ? -12.445 -14.814 19.424 1.00 97.81 267 LEU A O 1
ATOM 2146 N N . ALA A 1 268 ? -11.918 -13.096 18.061 1.00 97.56 268 ALA A N 1
ATOM 2147 C CA . ALA A 1 268 ? -11.446 -13.891 16.946 1.00 97.56 268 ALA A CA 1
ATOM 2148 C C . ALA A 1 268 ? -9.998 -13.531 16.602 1.00 97.56 268 ALA A C 1
ATOM 2150 O O . ALA A 1 268 ? -9.636 -12.360 16.539 1.00 97.56 268 ALA A O 1
ATOM 2151 N N . GLU A 1 269 ? -9.185 -14.544 16.337 1.00 97.38 269 GLU A N 1
ATOM 2152 C CA . GLU A 1 269 ? -7.853 -14.405 15.762 1.00 97.38 269 GLU A CA 1
ATOM 2153 C C . GLU A 1 269 ? -7.958 -14.429 14.237 1.00 97.38 269 GLU A C 1
ATOM 2155 O O . GLU A 1 269 ? -8.581 -15.328 13.668 1.00 97.38 269 GLU A O 1
ATOM 2160 N N . TRP A 1 270 ? -7.398 -13.410 13.592 1.00 97.25 270 TRP A N 1
ATOM 2161 C CA . TRP A 1 270 ? -7.426 -13.193 12.148 1.00 97.25 270 TRP A CA 1
ATOM 2162 C C . TRP A 1 270 ? -5.994 -13.093 11.608 1.00 97.25 270 TRP A C 1
ATOM 2164 O O . TRP A 1 270 ? -5.122 -12.573 12.307 1.00 97.25 270 TRP A O 1
ATOM 2174 N N . PRO A 1 271 ? -5.722 -13.532 10.367 1.00 95.50 271 PRO A N 1
ATOM 2175 C CA . PRO A 1 271 ? -4.442 -13.279 9.720 1.00 95.50 271 PRO A CA 1
ATOM 2176 C C . PRO A 1 271 ? -4.279 -11.783 9.411 1.00 95.50 271 PRO A C 1
ATOM 2178 O O . PRO A 1 271 ? -5.248 -11.097 9.082 1.00 95.50 271 PRO A O 1
ATOM 2181 N N . ARG A 1 272 ? -3.044 -11.285 9.508 1.00 91.88 272 ARG A N 1
ATOM 2182 C CA . ARG A 1 272 ? -2.683 -9.888 9.212 1.00 91.88 272 ARG A CA 1
ATOM 2183 C C . ARG A 1 272 ? -2.306 -9.655 7.764 1.00 91.88 272 ARG A C 1
ATOM 2185 O O . ARG A 1 272 ? -2.145 -10.605 7.004 1.00 91.88 272 ARG A O 1
ATOM 2192 N N . TYR A 1 273 ? -2.071 -8.382 7.445 1.00 88.69 273 TYR A N 1
ATOM 2193 C CA . TYR A 1 273 ? -1.625 -7.895 6.147 1.00 88.69 273 TYR A CA 1
ATOM 2194 C C . TYR A 1 273 ? -2.695 -8.132 5.079 1.00 88.69 273 TYR A C 1
ATOM 2196 O O . TYR A 1 273 ? -3.884 -7.924 5.326 1.00 88.69 273 TYR A O 1
ATOM 2204 N N . GLY A 1 274 ? -2.291 -8.551 3.883 1.00 89.81 274 GLY A N 1
ATOM 2205 C CA . GLY A 1 274 ? -3.188 -8.796 2.765 1.00 89.81 274 GLY A CA 1
ATOM 2206 C C . GLY A 1 274 ? -4.443 -9.616 3.108 1.00 89.81 274 GLY A C 1
ATOM 2207 O O . GLY A 1 274 ? -5.547 -9.176 2.786 1.00 89.81 274 GLY A O 1
ATOM 2208 N N . PRO A 1 275 ? -4.318 -10.761 3.808 1.00 94.06 275 PRO A N 1
ATOM 2209 C CA . PRO A 1 275 ? -5.446 -11.595 4.226 1.00 94.06 275 PRO A CA 1
ATOM 2210 C C . PRO A 1 275 ? -6.538 -10.920 5.069 1.00 94.06 275 PRO A C 1
ATOM 2212 O O . PRO A 1 275 ? -7.681 -11.373 5.027 1.00 94.06 275 PRO A O 1
ATOM 2215 N N . PHE A 1 276 ? -6.234 -9.857 5.823 1.00 96.50 276 PHE A N 1
ATOM 2216 C CA . PHE A 1 276 ? -7.215 -9.226 6.714 1.00 96.50 276 PHE A CA 1
ATOM 2217 C C . PHE A 1 276 ? -8.383 -8.601 5.936 1.00 96.50 276 PHE A C 1
ATOM 2219 O O . PHE A 1 276 ? -9.555 -8.772 6.275 1.00 96.50 276 PHE A O 1
ATOM 2226 N N . THR A 1 277 ? -8.060 -7.893 4.854 1.00 96.88 277 THR A N 1
ATOM 2227 C CA . THR A 1 277 ? -9.018 -7.111 4.060 1.00 96.88 277 THR A CA 1
ATOM 2228 C C . THR A 1 277 ? -10.164 -7.950 3.475 1.00 96.88 277 THR A C 1
ATOM 2230 O O . THR A 1 277 ? -11.322 -7.603 3.722 1.00 96.88 277 THR A O 1
ATOM 2233 N N . PRO A 1 278 ? -9.923 -9.059 2.743 1.00 96.38 278 PRO A N 1
ATOM 2234 C CA . PRO A 1 278 ? -11.013 -9.875 2.208 1.00 96.38 278 PRO A CA 1
ATOM 2235 C C . PRO A 1 278 ? -11.880 -10.502 3.309 1.00 96.38 278 PRO A C 1
ATOM 2237 O O . PRO A 1 278 ? -13.095 -10.604 3.137 1.00 96.38 278 PRO A O 1
ATOM 2240 N N . LEU A 1 279 ? -11.296 -10.856 4.460 1.00 97.31 279 LEU A N 1
ATOM 2241 C CA . LEU A 1 279 ? -12.055 -11.350 5.614 1.00 97.31 279 LEU A CA 1
ATOM 2242 C C . LEU A 1 279 ? -12.954 -10.260 6.206 1.00 97.31 279 LEU A C 1
ATOM 2244 O O . LEU A 1 279 ? -14.110 -10.529 6.537 1.00 97.31 279 LEU A O 1
ATOM 2248 N N . ALA A 1 280 ? -12.457 -9.023 6.288 1.00 97.94 280 ALA A N 1
ATOM 2249 C CA . ALA A 1 280 ? -13.225 -7.895 6.806 1.00 97.94 280 ALA A CA 1
ATOM 2250 C C . ALA A 1 280 ? -14.409 -7.568 5.888 1.00 97.94 280 ALA A C 1
ATOM 2252 O O . ALA A 1 280 ? -15.519 -7.332 6.368 1.00 97.94 280 ALA A O 1
ATOM 2253 N N . ILE A 1 281 ? -14.191 -7.623 4.570 1.00 97.62 281 ILE A N 1
ATOM 2254 C CA . ILE A 1 281 ? -15.239 -7.447 3.558 1.00 97.62 281 ILE A CA 1
ATOM 2255 C C . ILE A 1 281 ? -16.296 -8.552 3.672 1.00 97.62 281 ILE A C 1
ATOM 2257 O O . ILE A 1 281 ? -17.489 -8.247 3.673 1.00 97.62 281 ILE A O 1
ATOM 2261 N N . GLU A 1 282 ? -15.896 -9.819 3.806 1.00 97.00 282 GLU A N 1
ATOM 2262 C CA . GLU A 1 282 ? -16.856 -10.923 3.925 1.00 97.00 282 GLU A CA 1
ATOM 2263 C C . GLU A 1 282 ? -17.652 -10.855 5.238 1.00 97.00 282 GLU A C 1
ATOM 2265 O O . GLU A 1 282 ? -18.877 -10.987 5.221 1.00 97.00 282 GLU A O 1
ATOM 2270 N N . ALA A 1 283 ? -17.004 -10.560 6.369 1.00 97.25 283 ALA A N 1
ATOM 2271 C CA . ALA A 1 283 ? -17.701 -10.342 7.638 1.00 97.25 283 ALA A CA 1
ATOM 2272 C C . ALA A 1 283 ? -18.690 -9.164 7.543 1.00 97.25 283 ALA A C 1
ATOM 2274 O O . ALA A 1 283 ? -19.848 -9.276 7.960 1.00 97.25 283 ALA A O 1
ATOM 2275 N N . ALA A 1 284 ? -18.277 -8.061 6.910 1.00 97.25 284 ALA A N 1
ATOM 2276 C CA . ALA A 1 284 ? -19.145 -6.920 6.655 1.00 97.25 284 ALA A CA 1
ATOM 2277 C C . ALA A 1 284 ? -20.338 -7.291 5.761 1.00 97.25 284 ALA A C 1
ATOM 2279 O O . ALA A 1 284 ? -21.461 -6.880 6.056 1.00 97.25 284 ALA A O 1
ATOM 2280 N N . ARG A 1 285 ? -20.146 -8.114 4.719 1.00 96.12 285 ARG A N 1
ATOM 2281 C CA . ARG A 1 285 ? -21.221 -8.618 3.842 1.00 96.12 285 ARG A CA 1
ATOM 2282 C C . ARG A 1 285 ? -22.274 -9.410 4.618 1.00 96.12 285 ARG A C 1
ATOM 2284 O O . ARG A 1 285 ? -23.461 -9.319 4.310 1.00 96.12 285 ARG A O 1
ATOM 2291 N N . GLN A 1 286 ? -21.852 -10.131 5.653 1.00 96.25 286 GLN A N 1
ATOM 2292 C CA . GLN A 1 286 ? -22.732 -10.851 6.577 1.00 96.25 286 GLN A CA 1
ATOM 2293 C C . GLN A 1 286 ? -23.385 -9.940 7.635 1.00 96.25 286 GLN A C 1
ATOM 2295 O O . GLN A 1 286 ? -24.149 -10.415 8.480 1.00 96.25 286 GLN A O 1
ATOM 2300 N N . GLY A 1 287 ? -23.094 -8.636 7.612 1.00 96.50 287 GLY A N 1
ATOM 2301 C CA . GLY A 1 287 ? -23.587 -7.649 8.569 1.00 96.50 287 GLY A CA 1
ATOM 2302 C C . GLY A 1 287 ? -22.993 -7.807 9.968 1.00 96.50 287 GLY A C 1
ATOM 2303 O O . GLY A 1 287 ? -23.673 -7.474 10.936 1.00 96.50 287 GLY A O 1
ATOM 2304 N N . VAL A 1 288 ? -21.802 -8.399 10.087 1.00 97.94 288 VAL A N 1
ATOM 2305 C CA . VAL A 1 288 ? -21.085 -8.528 11.362 1.00 97.94 288 VAL A CA 1
ATOM 2306 C C . VAL A 1 288 ? -20.391 -7.201 11.663 1.00 97.94 288 VAL A C 1
ATOM 2308 O O . VAL A 1 288 ? -19.659 -6.678 10.822 1.00 97.94 288 VAL A O 1
ATOM 2311 N N . GLY A 1 289 ? -20.647 -6.648 12.845 1.00 97.81 289 GLY A N 1
ATOM 2312 C CA . GLY A 1 289 ? -20.054 -5.406 13.322 1.00 97.81 289 GLY A CA 1
ATOM 2313 C C . GLY A 1 289 ? -18.699 -5.629 13.992 1.00 97.81 289 GLY A C 1
ATOM 2314 O O . GLY A 1 289 ? -18.483 -6.620 14.690 1.00 97.81 289 GLY A O 1
ATOM 2315 N N . PHE A 1 290 ? -17.791 -4.668 13.825 1.00 97.88 290 PHE A N 1
ATOM 2316 C CA . PHE A 1 290 ? -16.481 -4.659 14.477 1.00 97.88 290 PHE A CA 1
ATOM 2317 C C . PHE A 1 290 ? -16.551 -3.793 15.735 1.00 97.88 290 PHE A C 1
ATOM 2319 O O . PHE A 1 290 ? -17.014 -2.656 15.688 1.00 97.88 290 PHE A O 1
ATOM 2326 N N . ARG A 1 291 ? -16.108 -4.320 16.878 1.00 96.31 291 ARG A N 1
ATOM 2327 C CA . ARG A 1 291 ? -16.089 -3.588 18.155 1.00 96.31 291 ARG A CA 1
ATOM 2328 C C . ARG A 1 291 ? -14.699 -3.096 18.514 1.00 96.31 291 ARG A C 1
ATOM 2330 O O . ARG A 1 291 ? -14.578 -1.971 18.993 1.00 96.31 291 ARG A O 1
ATOM 2337 N N . GLU A 1 292 ? -13.701 -3.941 18.284 1.00 96.25 292 GLU A N 1
ATOM 2338 C CA . GLU A 1 292 ? -12.276 -3.661 18.445 1.00 96.25 292 GLU A CA 1
ATOM 2339 C C . GLU A 1 292 ? -11.509 -4.371 17.336 1.00 96.25 292 GLU A C 1
ATOM 2341 O O . GLU A 1 292 ? -11.824 -5.513 16.995 1.00 96.25 292 GLU A O 1
ATOM 2346 N N . ILE A 1 293 ? -10.478 -3.718 16.816 1.00 97.25 293 ILE A N 1
ATOM 2347 C CA . ILE A 1 293 ? -9.463 -4.347 15.974 1.00 97.25 293 ILE A CA 1
ATOM 2348 C C . ILE A 1 293 ? -8.161 -4.098 16.740 1.00 97.25 293 ILE A C 1
ATOM 2350 O O . ILE A 1 293 ? -7.855 -2.961 17.089 1.00 97.25 293 ILE A O 1
ATOM 2354 N N . ALA A 1 294 ? -7.523 -5.197 17.144 1.00 95.62 294 ALA A N 1
ATOM 2355 C CA . ALA A 1 294 ? -6.619 -5.373 18.278 1.00 95.62 294 ALA A CA 1
ATOM 2356 C C . ALA A 1 294 ? -6.371 -4.168 19.188 1.00 95.62 294 ALA A C 1
ATOM 2358 O O . ALA A 1 294 ? -5.394 -3.419 19.120 1.00 95.62 294 ALA A O 1
ATOM 2359 N N . GLY A 1 295 ? -7.320 -4.052 20.110 1.00 94.88 295 GLY A N 1
ATOM 2360 C CA . GLY A 1 295 ? -7.343 -3.068 21.178 1.00 94.88 295 GLY A CA 1
ATOM 2361 C C . GLY A 1 295 ? -7.889 -1.711 20.759 1.00 94.88 295 GLY A C 1
ATOM 2362 O O . GLY A 1 295 ? -8.229 -0.913 21.628 1.00 94.88 295 GLY A O 1
ATOM 2363 N N . ASN A 1 296 ? -8.031 -1.444 19.460 1.00 95.06 296 ASN A N 1
ATOM 2364 C CA . ASN A 1 296 ? -8.437 -0.145 18.950 1.00 95.06 296 ASN A CA 1
ATOM 2365 C C . ASN A 1 296 ? -9.924 -0.111 18.602 1.00 95.06 296 ASN A C 1
ATOM 2367 O O . ASN A 1 296 ? -10.450 -0.958 17.880 1.00 95.06 296 ASN A O 1
ATOM 2371 N N . ARG A 1 297 ? -10.595 0.929 19.104 1.00 95.12 297 ARG A N 1
ATOM 2372 C CA . ARG A 1 297 ? -11.988 1.286 18.772 1.00 95.12 297 ARG A CA 1
ATOM 2373 C C . ARG A 1 297 ? -12.075 2.601 17.991 1.00 95.12 297 ARG A C 1
ATOM 2375 O O . ARG A 1 297 ? -13.173 3.084 17.728 1.00 95.12 297 ARG A O 1
ATOM 2382 N N . ALA A 1 298 ? -10.919 3.216 17.735 1.00 94.81 298 ALA A N 1
ATOM 2383 C CA . ALA A 1 298 ? -10.783 4.525 17.115 1.00 94.81 298 ALA A CA 1
ATOM 2384 C C . ALA A 1 298 ? -11.155 4.473 15.623 1.00 94.81 298 ALA A C 1
ATOM 2386 O O . ALA A 1 298 ? -11.645 3.461 15.120 1.00 94.81 298 ALA A O 1
ATOM 2387 N N . ALA A 1 299 ? -10.937 5.569 14.904 1.00 96.81 299 ALA A N 1
ATOM 2388 C CA . ALA A 1 299 ? -10.943 5.550 13.454 1.00 96.81 299 ALA A CA 1
ATOM 2389 C C . ALA A 1 299 ? -9.888 4.568 12.930 1.00 96.81 299 ALA A C 1
ATOM 2391 O O . ALA A 1 299 ? -8.750 4.565 13.395 1.00 96.81 299 ALA A O 1
ATOM 2392 N N . ILE A 1 300 ? -10.289 3.766 11.950 1.00 97.94 300 ILE A N 1
ATOM 2393 C CA . ILE A 1 300 ? -9.439 2.881 11.164 1.00 97.94 300 ILE A CA 1
ATOM 2394 C C . ILE A 1 300 ? -9.335 3.439 9.746 1.00 97.94 300 ILE A C 1
ATOM 2396 O O . ILE A 1 300 ? -10.328 3.922 9.187 1.00 97.94 300 ILE A O 1
ATOM 2400 N N . LEU A 1 301 ? -8.134 3.396 9.176 1.00 98.44 301 LEU A N 1
ATOM 2401 C CA . LEU A 1 301 ? -7.889 3.833 7.812 1.00 98.44 301 LEU A CA 1
ATOM 2402 C C . LEU A 1 301 ? -8.189 2.697 6.819 1.00 98.44 301 LEU A C 1
ATOM 2404 O O . LEU A 1 301 ? -7.973 1.512 7.085 1.00 98.44 301 LEU A O 1
ATOM 2408 N N . ILE A 1 302 ? -8.657 3.076 5.636 1.00 98.38 302 ILE A N 1
ATOM 2409 C CA . ILE A 1 302 ? -8.944 2.203 4.501 1.00 98.38 302 ILE A CA 1
ATOM 2410 C C . ILE A 1 302 ? -8.333 2.842 3.254 1.00 98.38 302 ILE A C 1
ATOM 2412 O O . ILE A 1 302 ? -8.532 4.030 3.003 1.00 98.38 302 ILE A O 1
ATOM 2416 N N . SER A 1 303 ? -7.620 2.054 2.454 1.00 97.81 303 SER A N 1
ATOM 2417 C CA . SER A 1 303 ? -7.273 2.402 1.077 1.00 97.81 303 SER A CA 1
ATOM 2418 C C . SER A 1 303 ? -8.322 1.815 0.140 1.00 97.81 303 SER A C 1
ATOM 2420 O O . SER A 1 303 ? -8.625 0.620 0.217 1.00 97.81 303 SER A O 1
ATOM 2422 N N . ALA A 1 304 ? -8.888 2.633 -0.742 1.00 97.62 304 ALA A N 1
ATOM 2423 C CA . ALA A 1 304 ? -9.888 2.182 -1.701 1.00 97.62 304 ALA A CA 1
ATOM 2424 C C . ALA A 1 304 ? -9.722 2.851 -3.069 1.00 97.62 304 ALA A C 1
ATOM 2426 O O . ALA A 1 304 ? -9.392 4.030 -3.158 1.00 97.62 304 ALA A O 1
ATOM 2427 N N . VAL A 1 305 ? -9.979 2.113 -4.146 1.00 97.56 305 VAL A N 1
ATOM 2428 C CA . VAL A 1 305 ? -9.845 2.581 -5.528 1.00 97.56 305 VAL A CA 1
ATOM 2429 C C . VAL A 1 305 ? -11.214 2.742 -6.174 1.00 97.56 305 VAL A C 1
ATOM 2431 O O . VAL A 1 305 ? -11.995 1.796 -6.280 1.00 97.56 305 VAL A O 1
ATOM 2434 N N . GLY A 1 306 ? -11.485 3.936 -6.689 1.00 96.94 306 GLY A N 1
ATOM 2435 C CA . GLY A 1 306 ? -12.758 4.273 -7.320 1.00 96.94 306 GLY A CA 1
ATOM 2436 C C . GLY A 1 306 ? -12.622 5.394 -8.349 1.00 96.94 306 GLY A C 1
ATOM 2437 O O . GLY A 1 306 ? -11.501 5.779 -8.694 1.00 96.94 306 GLY A O 1
ATOM 2438 N N . PRO A 1 307 ? -13.747 5.918 -8.860 1.00 96.81 307 PRO A N 1
ATOM 2439 C CA . PRO A 1 307 ? -13.748 7.098 -9.720 1.00 96.81 307 PRO A CA 1
ATOM 2440 C C . PRO A 1 307 ? -13.054 8.293 -9.047 1.00 96.81 307 PRO A C 1
ATOM 2442 O O . PRO A 1 307 ? -13.204 8.508 -7.843 1.00 96.81 307 PRO A O 1
ATOM 2445 N N . ALA A 1 308 ? -12.318 9.096 -9.816 1.00 95.50 308 ALA A N 1
ATOM 2446 C CA . ALA A 1 308 ? -11.597 10.266 -9.304 1.00 95.50 308 ALA A CA 1
ATOM 2447 C C . ALA A 1 308 ? -12.524 11.350 -8.721 1.00 95.50 308 ALA A C 1
ATOM 2449 O O . ALA A 1 308 ? -12.107 12.139 -7.881 1.00 95.50 308 ALA A O 1
ATOM 2450 N N . GLN A 1 309 ? -13.783 11.369 -9.155 1.00 94.56 309 GLN A N 1
ATOM 2451 C CA . GLN A 1 309 ? -14.843 12.263 -8.694 1.00 94.56 309 GLN A CA 1
ATOM 2452 C C . GLN A 1 309 ? -15.713 11.666 -7.576 1.00 94.56 309 GLN A C 1
ATOM 2454 O O . GLN A 1 309 ? -16.743 12.247 -7.236 1.00 94.56 309 GLN A O 1
ATOM 2459 N N . TRP A 1 310 ? -15.367 10.484 -7.055 1.00 95.75 310 TRP A N 1
ATOM 2460 C CA . TRP A 1 310 ? -16.110 9.886 -5.949 1.00 95.75 310 TRP A CA 1
ATOM 2461 C C . TRP A 1 310 ? -16.032 10.775 -4.703 1.00 95.75 310 TRP A C 1
ATOM 2463 O O . TRP A 1 310 ? -15.001 11.379 -4.418 1.00 95.75 310 TRP A O 1
ATOM 2473 N N . VAL A 1 311 ? -17.136 10.863 -3.963 1.00 92.81 311 VAL A N 1
ATOM 2474 C CA . VAL A 1 311 ? -17.227 11.654 -2.734 1.00 92.81 311 VAL A CA 1
ATOM 2475 C C . VAL A 1 311 ? -17.661 10.721 -1.606 1.00 92.81 311 VAL A C 1
ATOM 2477 O O . VAL A 1 311 ? -18.763 10.168 -1.681 1.00 92.81 311 VAL A O 1
ATOM 2480 N N . PRO A 1 312 ? -16.830 10.531 -0.566 1.00 93.00 312 PRO A N 1
ATOM 2481 C CA . PRO A 1 312 ? -17.220 9.753 0.601 1.00 93.00 312 PRO A CA 1
ATOM 2482 C C . PRO A 1 312 ? -18.444 10.367 1.292 1.00 93.00 312 PRO A C 1
ATOM 2484 O O . PRO A 1 312 ? -18.569 11.586 1.400 1.00 93.00 312 PRO A O 1
ATOM 2487 N N . THR A 1 313 ? -19.351 9.519 1.771 1.00 91.81 313 THR A N 1
ATOM 2488 C CA . THR A 1 313 ? -20.571 9.915 2.493 1.00 91.81 313 THR A CA 1
ATOM 2489 C C . THR A 1 313 ? -20.778 9.052 3.740 1.00 91.81 313 THR A C 1
ATOM 2491 O O . THR A 1 313 ? -20.167 7.998 3.881 1.00 91.81 313 THR A O 1
ATOM 2494 N N . GLY A 1 314 ? -21.649 9.471 4.660 1.00 90.81 314 GLY A N 1
ATOM 2495 C CA . GLY A 1 314 ? -21.848 8.757 5.926 1.00 90.81 314 GLY A CA 1
ATOM 2496 C C . GLY A 1 314 ? -20.654 8.922 6.870 1.00 90.81 314 GLY A C 1
ATOM 2497 O O . GLY A 1 314 ? -20.046 9.988 6.909 1.00 90.81 314 GLY A O 1
ATOM 2498 N N . GLU A 1 315 ? -20.311 7.881 7.630 1.00 95.19 315 GLU A N 1
ATOM 2499 C CA . GLU A 1 315 ? -19.177 7.887 8.572 1.00 95.19 315 GLU A CA 1
ATOM 2500 C C . GLU A 1 315 ? -17.837 7.629 7.862 1.00 95.19 315 GLU A C 1
ATOM 2502 O O . GLU A 1 315 ? -17.050 6.772 8.253 1.00 95.19 315 GLU A O 1
ATOM 2507 N N . MET A 1 316 ? -17.591 8.372 6.783 1.00 97.19 316 MET A N 1
ATOM 2508 C CA . MET A 1 316 ? -16.370 8.301 5.987 1.00 97.19 316 MET A CA 1
ATOM 2509 C C . MET A 1 316 ? -15.743 9.684 5.857 1.00 97.19 316 MET A C 1
ATOM 2511 O O . MET A 1 316 ? -16.374 10.612 5.352 1.00 97.19 316 MET A O 1
ATOM 2515 N N . THR A 1 317 ? -14.467 9.790 6.216 1.00 97.44 317 THR A N 1
ATOM 2516 C CA . THR A 1 317 ? -13.669 11.002 6.014 1.00 97.44 317 THR A CA 1
ATOM 2517 C C . THR A 1 317 ? -12.464 10.687 5.141 1.00 97.44 317 THR A C 1
ATOM 2519 O O . THR A 1 317 ? -11.622 9.878 5.521 1.00 97.44 317 THR A O 1
ATOM 2522 N N . ALA A 1 318 ? -12.341 11.342 3.985 1.00 97.12 318 ALA A N 1
ATOM 2523 C CA . ALA A 1 318 ? -11.116 11.264 3.192 1.00 97.12 318 ALA A CA 1
ATOM 2524 C C . ALA A 1 318 ? -10.002 12.098 3.828 1.00 97.12 318 ALA A C 1
ATOM 2526 O O . ALA A 1 318 ? -10.178 13.293 4.046 1.00 97.12 318 ALA A O 1
ATOM 2527 N N . LEU A 1 319 ? -8.836 11.491 4.051 1.00 97.25 319 LEU A N 1
ATOM 2528 C CA . LEU A 1 319 ? -7.603 12.215 4.372 1.00 97.25 319 LEU A CA 1
ATOM 2529 C C . LEU A 1 319 ? -6.997 12.814 3.104 1.00 97.25 319 LEU A C 1
ATOM 2531 O O . LEU A 1 319 ? -6.495 13.935 3.112 1.00 97.25 319 LEU A O 1
ATOM 2535 N N . PHE A 1 320 ? -7.018 12.043 2.017 1.00 97.62 320 PHE A N 1
ATOM 2536 C CA . PHE A 1 320 ? -6.536 12.454 0.707 1.00 97.62 320 PHE A CA 1
ATOM 2537 C C . PHE A 1 320 ? -6.986 11.482 -0.389 1.00 97.62 320 PHE A C 1
ATOM 2539 O O . PHE A 1 320 ? -7.448 10.370 -0.117 1.00 97.62 320 PHE A O 1
ATOM 2546 N N . SER A 1 321 ? -6.794 11.898 -1.639 1.00 97.62 321 SER A N 1
ATOM 2547 C CA . SER A 1 321 ? -6.841 11.039 -2.820 1.00 97.62 321 SER A CA 1
ATOM 2548 C C . SER A 1 321 ? -5.568 11.162 -3.652 1.00 97.62 321 SER A C 1
ATOM 2550 O O . SER A 1 321 ? -4.885 12.187 -3.643 1.00 97.62 321 SER A O 1
ATOM 2552 N N . GLN A 1 322 ? -5.240 10.100 -4.374 1.00 97.50 322 GLN A N 1
ATOM 2553 C CA . GLN A 1 322 ? -4.094 10.000 -5.265 1.00 97.50 322 GLN A CA 1
ATOM 2554 C C . GLN A 1 322 ? -4.585 9.441 -6.604 1.00 97.50 322 GLN A C 1
ATOM 2556 O O . GLN A 1 322 ? -5.154 8.349 -6.612 1.00 97.50 322 GLN A O 1
ATOM 2561 N N . PRO A 1 323 ? -4.414 10.145 -7.737 1.00 96.62 323 PRO A N 1
ATOM 2562 C CA . PRO A 1 323 ? -4.725 9.572 -9.040 1.00 96.62 323 PRO A CA 1
ATOM 2563 C C . PRO A 1 323 ? -3.864 8.329 -9.261 1.00 96.62 323 PRO A C 1
ATOM 2565 O O . PRO A 1 323 ? -2.722 8.290 -8.802 1.00 96.62 323 PRO A O 1
ATOM 2568 N N . ILE A 1 324 ? -4.403 7.344 -9.975 1.00 96.06 324 ILE A N 1
ATOM 2569 C CA . ILE A 1 324 ? -3.664 6.159 -10.422 1.00 96.06 324 ILE A CA 1
ATOM 2570 C C . ILE A 1 324 ? -3.204 6.453 -11.850 1.00 96.06 324 ILE A C 1
ATOM 2572 O O . ILE A 1 324 ? -4.017 6.387 -12.775 1.00 96.06 324 ILE A O 1
ATOM 2576 N N . PRO A 1 325 ? -1.939 6.848 -12.074 1.00 93.00 325 PRO A N 1
ATOM 2577 C CA . PRO A 1 325 ? -1.501 7.324 -13.385 1.00 93.00 325 PRO A CA 1
ATOM 2578 C C . PRO A 1 325 ? -1.678 6.295 -14.506 1.00 93.00 325 PRO A C 1
ATOM 2580 O O . PRO A 1 325 ? -1.799 6.648 -15.681 1.00 93.00 325 PRO A O 1
ATOM 2583 N N . THR A 1 326 ? -1.670 5.012 -14.148 1.00 94.44 326 THR A N 1
ATOM 2584 C CA . THR A 1 326 ? -1.859 3.914 -15.090 1.00 94.44 326 THR A CA 1
ATOM 2585 C C . THR A 1 326 ? -3.323 3.630 -15.435 1.00 94.44 326 THR A C 1
ATOM 2587 O O . THR A 1 326 ? -3.551 2.967 -16.450 1.00 94.44 326 THR A O 1
ATOM 2590 N N . GLU A 1 327 ? -4.280 4.180 -14.677 1.00 94.50 327 GLU A N 1
ATOM 2591 C CA . GLU A 1 327 ? -5.732 4.019 -14.831 1.00 94.50 327 GLU A CA 1
ATOM 2592 C C . GLU A 1 327 ? -6.438 5.396 -14.852 1.00 94.50 327 GLU A C 1
ATOM 2594 O O . GLU A 1 327 ? -6.962 5.858 -13.832 1.00 94.50 327 GLU A O 1
ATOM 2599 N N . PRO A 1 328 ? -6.476 6.086 -16.010 1.00 93.94 328 PRO A N 1
ATOM 2600 C CA . PRO A 1 328 ? -7.077 7.414 -16.120 1.00 93.94 328 PRO A CA 1
ATOM 2601 C C . PRO A 1 328 ? -8.517 7.473 -15.594 1.00 93.94 328 PRO A C 1
ATOM 2603 O O . PRO A 1 328 ? -9.345 6.618 -15.902 1.00 93.94 328 PRO A O 1
ATOM 2606 N N . GLY A 1 329 ? -8.829 8.517 -14.823 1.00 95.56 329 GLY A N 1
ATOM 2607 C CA . GLY A 1 329 ? -10.153 8.711 -14.222 1.00 95.56 329 GLY A CA 1
ATOM 2608 C C . GLY A 1 329 ? -10.390 7.925 -12.930 1.00 95.56 329 GLY A C 1
ATOM 2609 O O . GLY A 1 329 ? -11.469 8.049 -12.347 1.00 95.56 329 GLY A O 1
ATOM 2610 N N . ARG A 1 330 ? -9.400 7.162 -12.448 1.00 96.94 330 ARG A N 1
ATOM 2611 C CA . ARG A 1 330 ? -9.446 6.498 -11.143 1.00 96.94 330 ARG A CA 1
ATOM 2612 C C . ARG A 1 330 ? -8.465 7.112 -10.154 1.00 96.94 330 ARG A C 1
ATOM 2614 O O . ARG A 1 330 ? -7.379 7.567 -10.518 1.00 96.94 330 ARG A O 1
ATOM 2621 N N . SER A 1 331 ? -8.863 7.072 -8.889 1.00 97.31 331 SER A N 1
ATOM 2622 C CA . SER A 1 331 ? -8.045 7.498 -7.760 1.00 97.31 331 SER A CA 1
ATOM 2623 C C . SER A 1 331 ? -8.083 6.460 -6.650 1.00 97.31 331 SER A C 1
ATOM 2625 O O . SER A 1 331 ? -9.108 5.811 -6.416 1.00 97.31 331 SER A O 1
ATOM 2627 N N . ARG A 1 332 ? -6.962 6.356 -5.942 1.00 97.69 332 ARG A N 1
ATOM 2628 C CA . ARG A 1 332 ? -6.851 5.737 -4.627 1.00 97.69 332 ARG A CA 1
ATOM 2629 C C . ARG A 1 332 ? -7.225 6.764 -3.564 1.00 97.69 332 ARG A C 1
ATOM 2631 O O . ARG A 1 332 ? -6.751 7.896 -3.596 1.00 97.69 332 ARG A O 1
ATOM 2638 N N . TRP A 1 333 ? -8.066 6.368 -2.627 1.00 97.94 333 TRP A N 1
ATOM 2639 C CA . TRP A 1 333 ? -8.593 7.191 -1.548 1.00 97.94 333 TRP A CA 1
ATOM 2640 C C . TRP A 1 333 ? -8.150 6.617 -0.209 1.00 97.94 333 TRP A C 1
ATOM 2642 O O . TRP A 1 333 ? -8.355 5.430 0.038 1.00 97.94 333 TRP A O 1
ATOM 2652 N N . ALA A 1 334 ? -7.584 7.461 0.654 1.00 98.06 334 ALA A N 1
ATOM 2653 C CA . ALA A 1 334 ? -7.319 7.123 2.048 1.00 98.06 334 ALA A CA 1
ATOM 2654 C C . ALA A 1 334 ? -8.486 7.630 2.904 1.00 98.06 334 ALA A C 1
ATOM 2656 O O . ALA A 1 334 ? -8.647 8.839 3.087 1.00 98.06 334 ALA A O 1
ATOM 2657 N N . ILE A 1 335 ? -9.325 6.710 3.378 1.00 98.25 335 ILE A N 1
ATOM 2658 C CA . ILE A 1 335 ? -10.585 6.992 4.073 1.00 98.25 335 ILE A CA 1
ATOM 2659 C C . ILE A 1 335 ? -10.506 6.505 5.515 1.00 98.25 335 ILE A C 1
ATOM 2661 O O . ILE A 1 335 ? -10.210 5.341 5.754 1.00 98.25 335 ILE A O 1
ATOM 2665 N N . ALA A 1 336 ? -10.818 7.370 6.472 1.00 98.25 336 ALA A N 1
ATOM 2666 C CA . ALA A 1 336 ? -11.012 6.998 7.865 1.00 98.25 336 ALA A CA 1
ATOM 2667 C C . ALA A 1 336 ? -12.499 6.794 8.178 1.00 98.25 336 ALA A C 1
ATOM 2669 O O . ALA A 1 336 ? -13.355 7.551 7.714 1.00 98.25 336 ALA A O 1
ATOM 2670 N N . THR A 1 337 ? -12.788 5.792 9.002 1.00 98.19 337 THR A N 1
ATOM 2671 C CA . THR A 1 337 ? -14.118 5.484 9.552 1.00 98.19 337 THR A CA 1
ATOM 2672 C C . THR A 1 337 ? -13.943 4.967 10.979 1.00 98.19 337 THR A C 1
ATOM 2674 O O . THR A 1 337 ? -12.955 4.280 11.233 1.00 98.19 337 THR A O 1
ATOM 2677 N N . PRO A 1 338 ? -14.860 5.213 11.928 1.00 97.31 338 PRO A N 1
ATOM 2678 C CA . PRO A 1 338 ? -14.833 4.524 13.219 1.00 97.31 338 PRO A CA 1
ATOM 2679 C C . PRO A 1 338 ? -14.838 3.000 13.035 1.00 97.31 338 PRO A C 1
ATOM 2681 O O . PRO A 1 338 ? -15.547 2.497 12.158 1.00 97.31 338 PRO A O 1
ATOM 2684 N N . VAL A 1 339 ? -14.121 2.251 13.882 1.00 97.44 339 VAL A N 1
ATOM 2685 C CA . VAL A 1 339 ? -14.147 0.771 13.865 1.00 97.44 339 VAL A CA 1
ATOM 2686 C C . VAL A 1 339 ? -15.581 0.234 13.954 1.00 97.44 339 VAL A C 1
ATOM 2688 O O . VAL A 1 339 ? -15.948 -0.658 13.193 1.00 97.44 339 VAL A O 1
ATOM 2691 N N . SER A 1 340 ? -16.435 0.837 14.787 1.00 96.44 340 SER A N 1
ATOM 2692 C CA . SER A 1 340 ? -17.859 0.475 14.895 1.00 96.44 340 SER A CA 1
ATOM 2693 C C . SER A 1 340 ? -18.630 0.600 13.577 1.00 96.44 340 SER A C 1
ATOM 2695 O O . SER A 1 340 ? -19.552 -0.173 13.315 1.00 96.44 340 SER A O 1
ATOM 2697 N N . ALA A 1 341 ? -18.227 1.542 12.728 1.00 97.62 341 ALA A N 1
ATOM 2698 C CA . ALA A 1 341 ? -18.843 1.837 11.442 1.00 97.62 341 ALA A CA 1
ATOM 2699 C C . ALA A 1 341 ? -18.185 1.091 10.267 1.00 97.62 341 ALA A C 1
ATOM 2701 O O . ALA A 1 341 ? -18.686 1.150 9.143 1.00 97.62 341 ALA A O 1
ATOM 2702 N N . LEU A 1 342 ? -17.091 0.352 10.503 1.00 98.38 342 LEU A N 1
ATOM 2703 C CA . LEU A 1 342 ? -16.315 -0.300 9.443 1.00 98.38 342 LEU A CA 1
ATOM 2704 C C . LEU A 1 342 ? -17.186 -1.204 8.561 1.00 98.38 342 LEU A C 1
ATOM 2706 O O . LEU A 1 342 ? -17.125 -1.125 7.338 1.00 98.38 342 LEU A O 1
ATOM 2710 N N . HIS A 1 343 ? -18.048 -2.026 9.160 1.00 97.81 343 HIS A N 1
ATOM 2711 C CA . HIS A 1 343 ? -18.905 -2.952 8.415 1.00 97.81 343 HIS A CA 1
ATOM 2712 C C . HIS A 1 343 ? -19.889 -2.237 7.467 1.00 97.81 343 HIS A C 1
ATOM 2714 O O . HIS A 1 343 ? -20.075 -2.655 6.321 1.00 97.81 343 HIS A O 1
ATOM 2720 N N . THR A 1 344 ? -20.495 -1.131 7.907 1.00 97.75 344 THR A N 1
ATOM 2721 C CA . THR A 1 344 ? -21.362 -0.293 7.068 1.00 97.75 344 THR A CA 1
ATOM 2722 C C . THR A 1 344 ? -20.571 0.431 5.986 1.00 97.75 344 THR A C 1
ATOM 2724 O O . THR A 1 344 ? -21.020 0.466 4.840 1.00 97.75 344 THR A O 1
ATOM 2727 N N . THR A 1 345 ? -19.378 0.930 6.316 1.00 98.19 345 THR A N 1
ATOM 2728 C CA . THR A 1 345 ? -18.467 1.595 5.377 1.00 98.19 345 THR A CA 1
ATOM 2729 C C . THR A 1 345 ? -18.033 0.651 4.251 1.00 98.19 345 THR A C 1
ATOM 2731 O O . THR A 1 345 ? -18.194 0.987 3.078 1.00 98.19 345 THR A O 1
ATOM 2734 N N . LEU A 1 346 ? -17.594 -0.571 4.574 1.00 98.06 346 LEU A N 1
ATOM 2735 C CA . LEU A 1 346 ? -17.181 -1.573 3.581 1.00 98.06 346 LEU A CA 1
ATOM 2736 C C . LEU A 1 346 ? -18.334 -1.973 2.646 1.00 98.06 346 LEU A C 1
ATOM 2738 O O . LEU A 1 346 ? -18.167 -2.021 1.426 1.00 98.06 346 LEU A O 1
ATOM 2742 N N . ARG A 1 347 ? -19.538 -2.190 3.193 1.00 96.75 347 ARG A N 1
ATOM 2743 C CA . ARG A 1 347 ? -20.738 -2.467 2.383 1.00 96.75 347 ARG A CA 1
ATOM 2744 C C . ARG A 1 347 ? -21.125 -1.292 1.485 1.00 96.75 347 ARG A C 1
ATOM 2746 O O . ARG A 1 347 ? -21.593 -1.498 0.360 1.00 96.75 347 ARG A O 1
ATOM 2753 N N . ARG A 1 348 ? -20.964 -0.062 1.979 1.00 96.12 348 ARG A N 1
ATOM 2754 C CA . ARG A 1 348 ? -21.264 1.146 1.210 1.00 96.12 348 ARG A CA 1
ATOM 2755 C C . ARG A 1 348 ? -20.301 1.303 0.039 1.00 96.12 348 ARG A C 1
ATOM 2757 O O . ARG A 1 348 ? -20.776 1.488 -1.074 1.00 96.12 348 ARG A O 1
ATOM 2764 N N . MET A 1 349 ? -18.996 1.132 0.260 1.00 96.25 349 MET A N 1
ATOM 2765 C CA . MET A 1 349 ? -17.988 1.170 -0.809 1.00 96.25 349 MET A CA 1
ATOM 2766 C C . MET A 1 349 ? -18.294 0.151 -1.915 1.00 96.25 349 MET A C 1
ATOM 2768 O O . MET A 1 349 ? -18.257 0.500 -3.092 1.00 96.25 349 MET A O 1
ATOM 2772 N N . GLN A 1 350 ? -18.716 -1.068 -1.555 1.00 92.69 350 GLN A N 1
ATOM 2773 C CA . GLN A 1 350 ? -19.155 -2.067 -2.536 1.00 92.69 350 GLN A CA 1
ATOM 2774 C C . GLN A 1 350 ? -20.363 -1.591 -3.365 1.00 92.69 350 GLN A C 1
ATOM 2776 O O . GLN A 1 350 ? -20.410 -1.817 -4.573 1.00 92.69 350 GLN A O 1
ATOM 2781 N N . THR A 1 351 ? -21.328 -0.921 -2.728 1.00 93.19 351 THR A N 1
ATOM 2782 C CA . THR A 1 351 ? -22.519 -0.366 -3.400 1.00 93.19 351 THR A CA 1
ATOM 2783 C C . THR A 1 351 ? -22.158 0.798 -4.324 1.00 93.19 351 THR A C 1
ATOM 2785 O O . THR A 1 351 ? -22.694 0.898 -5.424 1.00 93.19 351 THR A O 1
ATOM 2788 N N . ASP A 1 352 ? -21.209 1.636 -3.907 1.00 94.38 352 ASP A N 1
ATOM 2789 C CA . ASP A 1 352 ? -20.716 2.788 -4.668 1.00 94.38 352 ASP A CA 1
ATOM 2790 C C . ASP A 1 352 ? -19.714 2.387 -5.778 1.00 94.38 352 ASP A C 1
ATOM 2792 O O . ASP A 1 352 ? -19.133 3.254 -6.428 1.00 94.38 352 ASP A O 1
ATOM 2796 N N . GLN A 1 353 ? -19.504 1.082 -6.009 1.00 91.19 353 GLN A N 1
ATOM 2797 C CA . GLN A 1 353 ? -18.530 0.530 -6.965 1.00 91.19 353 GLN A CA 1
ATOM 2798 C C . GLN A 1 353 ? -17.083 0.983 -6.700 1.00 91.19 353 GLN A C 1
ATOM 2800 O O . GLN A 1 353 ? -16.263 1.099 -7.614 1.00 91.19 353 GLN A O 1
ATOM 2805 N N . VAL A 1 354 ? -16.758 1.209 -5.429 1.00 96.88 354 VAL A N 1
ATOM 2806 C CA . VAL A 1 354 ? -15.415 1.519 -4.945 1.00 96.88 354 VAL A CA 1
ATOM 2807 C C . VAL A 1 354 ? -14.783 0.236 -4.412 1.00 96.88 354 VAL A C 1
ATOM 2809 O O . VAL A 1 354 ? -15.317 -0.429 -3.524 1.00 96.88 354 VAL A O 1
ATOM 2812 N N . THR A 1 355 ? -13.638 -0.139 -4.974 1.00 97.00 355 THR A N 1
ATOM 2813 C CA . THR A 1 355 ? -12.914 -1.353 -4.590 1.00 97.00 355 THR A CA 1
ATOM 2814 C C . THR A 1 355 ? -12.067 -1.075 -3.358 1.00 97.00 355 THR A C 1
ATOM 2816 O O . THR A 1 355 ? -11.137 -0.280 -3.420 1.00 97.00 355 THR A O 1
ATOM 2819 N N . VAL A 1 356 ? -12.356 -1.742 -2.244 1.00 97.81 356 VAL A N 1
ATOM 2820 C CA . VAL A 1 356 ? -11.490 -1.701 -1.059 1.00 97.81 356 VAL A CA 1
ATOM 2821 C C . VAL A 1 356 ? -10.184 -2.422 -1.389 1.00 97.81 356 VAL A C 1
ATOM 2823 O O . VAL A 1 356 ? -10.197 -3.609 -1.704 1.00 97.81 356 VAL A O 1
ATOM 2826 N N . GLU A 1 357 ? -9.070 -1.698 -1.341 1.00 95.31 357 GLU A N 1
ATOM 2827 C CA . GLU A 1 357 ? -7.734 -2.226 -1.633 1.00 95.31 357 GLU A CA 1
ATOM 2828 C C . GLU A 1 357 ? -7.074 -2.765 -0.362 1.00 95.31 357 GLU A C 1
ATOM 2830 O O . GLU A 1 357 ? -6.454 -3.830 -0.383 1.00 95.31 357 GLU A O 1
ATOM 2835 N N . HIS A 1 358 ? -7.236 -2.046 0.753 1.00 97.56 358 HIS A N 1
ATOM 2836 C CA . HIS A 1 358 ? -6.678 -2.453 2.034 1.00 97.56 358 HIS A CA 1
ATOM 2837 C C . HIS A 1 358 ? -7.426 -1.832 3.220 1.00 97.56 358 HIS A C 1
ATOM 2839 O O . HIS A 1 358 ? -7.739 -0.644 3.197 1.00 97.56 358 HIS A O 1
ATOM 2845 N N . VAL A 1 359 ? -7.669 -2.613 4.272 1.00 98.12 359 VAL A N 1
ATOM 2846 C CA . VAL A 1 359 ? -8.082 -2.123 5.595 1.00 98.12 359 VAL A CA 1
ATOM 2847 C C . VAL A 1 359 ? -6.878 -2.228 6.520 1.00 98.12 359 VAL A C 1
ATOM 2849 O O . VAL A 1 359 ? -6.396 -3.332 6.761 1.00 98.12 359 VAL A O 1
ATOM 2852 N N . PHE A 1 360 ? -6.400 -1.092 7.025 1.00 96.75 360 PHE A N 1
ATOM 2853 C CA . PHE A 1 360 ? -5.215 -1.035 7.878 1.00 96.75 360 PHE A CA 1
ATOM 2854 C C . PHE A 1 360 ? -5.609 -1.445 9.293 1.00 96.75 360 PHE A C 1
ATOM 2856 O O . PHE A 1 360 ? -6.105 -0.601 10.038 1.00 96.75 360 PHE A O 1
ATOM 2863 N N . ASP A 1 361 ? -5.442 -2.730 9.634 1.00 93.44 361 ASP A N 1
ATOM 2864 C CA . ASP A 1 361 ? -5.823 -3.374 10.901 1.00 93.44 361 ASP A CA 1
ATOM 2865 C C . ASP A 1 361 ? -4.949 -2.918 12.073 1.00 93.44 361 ASP A C 1
ATOM 2867 O O . ASP A 1 361 ? -4.343 -3.743 12.751 1.00 93.44 361 ASP A O 1
ATOM 2871 N N . PHE A 1 362 ? -4.945 -1.591 12.257 1.00 78.12 362 PHE A N 1
ATOM 2872 C CA . PHE A 1 362 ? -4.126 -0.742 13.109 1.00 78.12 362 PHE A CA 1
ATOM 2873 C C . PHE A 1 362 ? -2.621 -1.030 13.008 1.00 78.12 362 PHE A C 1
ATOM 2875 O O . PHE A 1 362 ? -2.089 -2.127 13.310 1.00 78.12 362 PHE A O 1
#

Sequence (362 aa):
MRRLYFSAWGAALLAVACFCYVRPATTFRPAERAPVPAAWLHPAATGLTPAEHVRTPDQTYLTYPEWFLVFGPAEYATAMRTRTATTFPLTTHIFQAWESYAAVGDQIAGAYPPNDEYNTMIRVINTSSTFEFGLKAGYEEVIGRLTDVGAGTIATEEDRFAARFSQEYIDVIYYVPWYEFDFIKQTKTLWSDVPWFGAHPFRKLERRFFLTSEMLTKSVYGWANKQAALFAYGKPLMVTYVILDRAPTGKLDGVTIQKTYPDGSVLAEWPRYGPFTPLAIEAARQGVGFREIAGNRAAILISAVGPAQWVPTGEMTALFSQPIPTEPGRSRWAIATPVSALHTTLRRMQTDQVTVEHVFDF

Secondary structure (DSSP, 8-state):
-HHHHHHHHHHHHHHHHHHHHSPPPSSB--SSSS-S-HHHHS------S-GGG---TTHHHHHHHHHHHHHHHHHHHHHHTTS-GGGS-HHHHHHHHHHHHHHHHHHHTTTS---HHHHHHHHHHHHHHHHHHHHHHHHIIIIIHHH-SSTT---SHHHHHHHHHHHHHHHHHTTS-GGGS-HHHHHHHHHHTS-SSSS-HHHHHHHHHHHHHHHHHHHHHHHHHHHHHHHHT-----EEEEEESSPPSS--TT-EEEEE-TTS-EEEEEE-STTHHHHHHHHHHTTPPEEEETTB-SEEEEEEEEETT----SS-EEEEEEE-TTSTTEEEEEEEEEGGGHHHHHHHHHHTTPEEEEE---

Foldseek 3Di:
DVVVVVVVVVVVVVVVVCVVPVDDQQWFFPPDLQFADLCQLDPPDFFPFDPVQADFSLLLLLVVLVCLLQVVLVLVLVLLVAFFLLQDPLVSSLRCSVVSLSLSCSNCVPSGDDPVVSNVVSVVVSVVSCVVSVVSNVCSPPVVVVLDPDHRDPDFLLSVLVSVVSVVLSVPVQQDPSLPDCLVVSLCCLVPVGDCDDPSNSNSVSSNVVSNVVSVVSNVVSVVVVVVCVVPPNDDDQKWKWKKQADADDDDPQKDFPDADPSRITIIIHGDGNRVVVVLLSCLVSVIFTCALNRDQGKRKWKKKDFPPDDDDDQKDWSIWGDSVSDPRMIITIIIGGSRCSSVRSVVCVVRVIGTPDTSSD

Nearest PDB structures (foldseek):
  7uwa-assembly1_o  TM=2.361E-01  e=5.237E+00  Citrus x limon

Radius of gyration: 22.47 Å; Cα contacts (8 Å, |Δi|>4): 553; chains: 1; bounding box: 62×47×60 Å

Solvent-accessible surface area (backbone atoms only — not comparable to full-atom values): 19534 Å² total; per-residue (Å²): 111,74,71,59,51,55,52,51,51,49,51,52,51,49,49,52,48,48,62,69,70,73,56,78,82,54,55,50,59,56,94,55,73,48,62,66,58,69,74,35,69,64,56,94,74,86,62,89,50,57,73,93,53,42,59,62,69,61,38,15,50,57,48,52,46,46,46,39,76,49,54,49,49,45,52,48,20,59,48,30,72,77,25,36,73,66,66,53,68,39,64,58,48,45,46,34,37,54,51,45,41,52,46,39,48,48,48,42,61,88,74,52,82,88,58,64,66,64,53,49,50,40,52,51,52,53,49,52,47,37,52,54,34,48,52,48,42,57,41,23,71,51,59,40,54,73,44,50,90,44,95,23,53,73,75,39,67,52,48,53,44,51,21,50,51,36,39,57,49,43,75,44,45,47,75,43,67,66,54,73,57,65,31,63,60,52,44,50,43,53,72,72,70,43,73,91,73,68,70,61,60,66,34,43,53,49,44,50,52,50,53,44,53,51,29,51,51,50,39,55,51,18,51,53,47,56,56,48,41,67,75,73,70,58,79,81,75,62,57,43,39,32,31,27,55,37,74,68,88,74,88,55,89,73,55,43,81,77,45,77,46,97,85,50,26,23,40,28,40,32,45,40,67,53,62,34,30,63,52,51,48,53,36,16,71,73,68,36,38,35,58,27,46,22,45,32,48,24,43,34,30,28,38,30,41,28,56,60,84,65,74,77,66,83,77,40,38,60,60,32,36,27,69,39,90,92,43,83,69,27,19,39,32,41,32,35,24,37,29,63,47,41,24,61,50,51,47,47,33,56,73,71,66,27,44,77,74,39,52,39,80,74

Mean predicted aligned error: 5.99 Å

pLDDT: mean 90.32, std 12.06, range [40.47, 98.44]